Protein AF-A0A843RTI7-F1 (afdb_monomer_lite)

Radius of gyration: 36.09 Å; chains: 1; bounding box: 87×91×62 Å

pLDDT: mean 70.84, std 21.17, range [36.44, 98.62]

Foldseek 3Di:
DDDDDDDDDDDDDDDDDDDDDDDDDDDPPPPPPPDDPPDPDPDDDDPDDPDDDDPDDDDDDDDDDDDDDDDDDDDDDDDDDDDDDDDDDDDDDDDDDDDDDDDYDDDDDPPCPDPDDPPPCDPVNVVLVVLLVVLVVLLVLLVVLLVVDDLVPDDPVLVVLSVQLVVLSVQLVVCVVVSNSVSNNVSSVSSSVSSVVSSVVVVPPD

Structure (mmCIF, N/CA/C/O backbone):
data_AF-A0A843RTI7-F1
#
_entry.id   AF-A0A843RTI7-F1
#
loop_
_atom_site.group_PDB
_atom_site.id
_atom_site.type_symbol
_atom_site.label_atom_id
_atom_site.label_alt_id
_atom_site.label_comp_id
_atom_site.label_asym_id
_atom_site.label_entity_id
_atom_site.label_seq_id
_atom_site.pdbx_PDB_ins_code
_atom_site.Cartn_x
_atom_site.Cartn_y
_atom_site.Cartn_z
_atom_site.occupancy
_atom_site.B_iso_or_equiv
_atom_site.auth_seq_id
_atom_site.auth_comp_id
_atom_site.auth_asym_id
_atom_site.auth_atom_id
_atom_site.pdbx_PDB_model_num
ATOM 1 N N . MET A 1 1 ? -11.392 -50.487 -28.305 1.00 36.44 1 MET A N 1
ATOM 2 C CA . MET A 1 1 ? -12.789 -50.597 -27.825 1.00 36.44 1 MET A CA 1
ATOM 3 C C . MET A 1 1 ? -13.521 -49.281 -28.090 1.00 36.44 1 MET A C 1
ATOM 5 O O . MET A 1 1 ? -12.839 -48.264 -28.176 1.00 36.44 1 MET A O 1
ATOM 9 N N . PRO A 1 2 ? -14.853 -49.298 -28.288 1.00 52.28 2 PRO A N 1
ATOM 10 C CA . PRO A 1 2 ? -15.695 -48.100 -28.445 1.00 52.28 2 PRO A CA 1
ATOM 11 C C . PRO A 1 2 ? -15.892 -47.396 -27.071 1.00 52.28 2 PRO A C 1
ATOM 13 O O . PRO A 1 2 ? -15.384 -47.891 -26.072 1.00 52.28 2 PRO A O 1
ATOM 16 N N . ALA A 1 3 ? -16.571 -46.253 -26.915 1.00 45.09 3 ALA A N 1
ATOM 17 C CA . ALA A 1 3 ? -17.561 -45.611 -27.782 1.00 45.09 3 ALA A CA 1
ATOM 18 C C . ALA A 1 3 ? -17.542 -44.072 -27.672 1.00 45.09 3 ALA A C 1
ATOM 20 O O . ALA A 1 3 ? -17.209 -43.514 -26.629 1.00 45.09 3 ALA A O 1
ATOM 21 N N . ARG A 1 4 ? -17.995 -43.387 -28.730 1.00 47.94 4 ARG A N 1
ATOM 22 C CA . ARG A 1 4 ? -18.415 -41.977 -28.669 1.00 47.94 4 ARG A CA 1
ATOM 23 C C . ARG A 1 4 ? -19.886 -41.940 -28.254 1.00 47.94 4 ARG A C 1
ATOM 25 O O . ARG A 1 4 ? -20.715 -42.500 -28.966 1.00 47.94 4 ARG A O 1
ATOM 32 N N . ILE A 1 5 ? -20.214 -41.294 -27.137 1.00 56.53 5 ILE A N 1
ATOM 33 C CA . ILE A 1 5 ? -21.608 -41.128 -26.702 1.00 56.53 5 ILE A CA 1
ATOM 34 C C . ILE A 1 5 ? -22.178 -39.842 -27.305 1.00 56.53 5 ILE A C 1
ATOM 36 O O . ILE A 1 5 ? -21.658 -38.749 -27.088 1.00 56.53 5 ILE A O 1
ATOM 40 N N . LEU A 1 6 ? -23.259 -39.998 -28.068 1.00 45.53 6 LEU A N 1
ATOM 41 C CA . LEU A 1 6 ? -24.080 -38.905 -28.577 1.00 45.53 6 LEU A CA 1
ATOM 42 C C . LEU A 1 6 ? -24.740 -38.152 -27.414 1.00 45.53 6 LEU A C 1
ATOM 44 O O . LEU A 1 6 ? -25.323 -38.770 -26.523 1.00 45.53 6 LEU A O 1
ATOM 48 N N . ARG A 1 7 ? -24.812 -36.823 -27.519 1.00 52.03 7 ARG A N 1
ATOM 49 C CA . ARG A 1 7 ? -25.948 -36.069 -26.976 1.00 52.03 7 ARG A CA 1
ATOM 50 C C . ARG A 1 7 ? -26.316 -34.921 -27.913 1.00 52.03 7 ARG A C 1
ATOM 52 O O . ARG A 1 7 ? -25.801 -33.814 -27.817 1.00 52.03 7 ARG A O 1
ATOM 59 N N . ALA A 1 8 ? -27.180 -35.251 -28.869 1.00 46.22 8 ALA A N 1
ATOM 60 C CA . ALA A 1 8 ? -27.931 -34.284 -29.660 1.00 46.22 8 ALA A CA 1
AT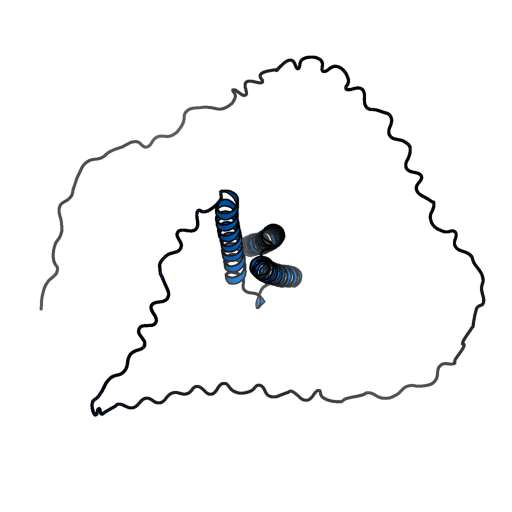OM 61 C C . ALA A 1 8 ? -29.219 -33.870 -28.913 1.00 46.22 8 ALA A C 1
ATOM 63 O O . ALA A 1 8 ? -29.509 -34.398 -27.839 1.00 46.22 8 ALA A O 1
ATOM 64 N N . CYS A 1 9 ? -30.002 -32.980 -29.533 1.00 41.78 9 CYS A N 1
ATOM 65 C CA . CYS A 1 9 ? -31.348 -32.549 -29.124 1.00 41.78 9 CYS A CA 1
ATOM 66 C C . CYS A 1 9 ? -31.449 -31.619 -27.899 1.00 41.78 9 CYS A C 1
ATOM 68 O O . CYS A 1 9 ? -31.884 -32.019 -26.824 1.00 41.78 9 CYS A O 1
ATOM 70 N N . ALA A 1 10 ? -31.210 -30.328 -28.146 1.00 45.88 10 ALA A N 1
ATOM 71 C CA . ALA A 1 10 ? -32.072 -29.251 -27.647 1.00 45.88 10 ALA A CA 1
ATOM 72 C C . ALA A 1 10 ? -32.025 -28.077 -28.643 1.00 45.88 10 ALA A C 1
ATOM 74 O O . ALA A 1 10 ? -31.244 -27.140 -28.498 1.00 45.88 10 ALA A O 1
ATOM 75 N N . LEU A 1 11 ? -32.812 -28.181 -29.717 1.00 46.34 11 LEU A N 1
ATOM 76 C CA . LEU A 1 11 ? -33.010 -27.102 -30.684 1.00 46.34 11 LEU A CA 1
ATOM 77 C C . LEU A 1 11 ? -34.198 -26.241 -30.222 1.00 46.34 11 LEU A C 1
ATOM 79 O O . LEU A 1 11 ? -35.247 -26.802 -29.918 1.00 46.34 11 LEU A O 1
ATOM 83 N N . GLY A 1 12 ? -34.079 -24.913 -30.292 1.00 41.53 12 GLY A N 1
ATOM 84 C CA . GLY A 1 12 ? -35.244 -24.045 -30.505 1.00 41.53 12 GLY A CA 1
ATOM 85 C C . GLY A 1 12 ? -35.597 -23.016 -29.422 1.00 41.53 12 GLY A C 1
ATOM 86 O O . GLY A 1 12 ? -35.700 -23.319 -28.242 1.00 41.53 12 GLY A O 1
ATOM 87 N N . VAL A 1 13 ? -35.926 -21.821 -29.928 1.00 47.50 13 VAL A N 1
ATOM 88 C CA . VAL A 1 13 ? -36.750 -20.764 -29.312 1.00 47.50 13 VAL A CA 1
ATOM 89 C C . VAL A 1 13 ? -36.130 -19.962 -28.157 1.00 47.50 13 VAL A C 1
ATOM 91 O O . VAL A 1 13 ? -36.437 -20.171 -26.990 1.00 47.50 13 VAL A O 1
ATOM 94 N N . LEU A 1 14 ? -35.397 -18.902 -28.523 1.00 44.06 14 LEU A N 1
ATOM 95 C CA . LEU A 1 14 ? -35.839 -17.528 -28.225 1.00 44.06 14 LEU A CA 1
ATOM 96 C C . LEU A 1 14 ? -35.093 -16.504 -29.104 1.00 44.06 14 LEU A C 1
ATOM 98 O O . LEU A 1 14 ? -33.971 -16.095 -28.817 1.00 44.06 14 LEU A O 1
ATOM 102 N N . LEU A 1 15 ? -35.746 -16.077 -30.193 1.00 49.09 15 LEU A N 1
ATOM 103 C CA . LEU A 1 15 ? -35.450 -14.791 -30.835 1.00 49.09 15 LEU A CA 1
ATOM 104 C C . LEU A 1 15 ? -35.796 -13.678 -29.834 1.00 49.09 15 LEU A C 1
ATOM 106 O O . LEU A 1 15 ? -36.894 -13.693 -29.282 1.00 49.09 15 LEU A O 1
ATOM 110 N N . GLY A 1 16 ? -34.904 -12.706 -29.625 1.00 43.44 16 GLY A N 1
ATOM 111 C CA . GLY A 1 16 ? -35.124 -11.686 -28.597 1.00 43.44 16 GLY A CA 1
ATOM 112 C C . GLY A 1 16 ? -34.212 -10.463 -28.675 1.00 43.44 16 GLY A C 1
ATOM 113 O O . GLY A 1 16 ? -33.367 -10.277 -27.811 1.00 43.44 16 GLY A O 1
ATOM 114 N N . GLY A 1 17 ? -34.436 -9.602 -29.673 1.00 45.41 17 GLY A N 1
ATOM 115 C CA . GLY A 1 17 ? -34.188 -8.160 -29.535 1.00 45.41 17 GLY A CA 1
ATOM 116 C C . GLY A 1 17 ? -32.737 -7.666 -29.570 1.00 45.41 17 GLY A C 1
ATOM 117 O O . GLY A 1 17 ? -32.189 -7.255 -28.553 1.00 45.41 17 GLY A O 1
ATOM 118 N N . GLY A 1 18 ? -32.177 -7.540 -30.773 1.00 45.16 18 GLY A N 1
ATOM 119 C CA . GLY A 1 18 ? -31.222 -6.469 -31.059 1.00 45.16 18 GLY A CA 1
ATOM 120 C C . GLY A 1 18 ? -31.900 -5.403 -31.919 1.00 45.16 18 GLY A C 1
ATOM 121 O O . GLY A 1 18 ? -32.448 -5.760 -32.954 1.00 45.16 18 GLY A O 1
ATOM 122 N N . VAL A 1 19 ? -31.878 -4.135 -31.492 1.00 52.34 19 VAL A N 1
ATOM 123 C CA . VAL A 1 19 ? -31.654 -2.928 -32.319 1.00 52.34 19 VAL A CA 1
ATOM 124 C C . VAL A 1 19 ? -31.675 -1.679 -31.424 1.00 52.34 19 VAL A C 1
ATOM 126 O O . VAL A 1 19 ? -32.620 -1.384 -30.701 1.00 52.34 19 VAL A O 1
ATOM 129 N N . LEU A 1 20 ? -30.543 -0.992 -31.505 1.00 51.28 20 LEU A N 1
ATOM 130 C CA . LEU A 1 20 ? -30.147 0.303 -30.968 1.00 51.28 20 LEU A CA 1
ATOM 131 C C . LEU A 1 20 ? -30.987 1.523 -31.437 1.00 51.28 20 LEU A C 1
ATOM 133 O O . LEU A 1 20 ? -31.702 1.449 -32.429 1.00 51.28 20 LEU A O 1
ATOM 137 N N . LEU A 1 21 ? -30.697 2.671 -30.794 1.00 47.28 21 LEU A N 1
ATOM 138 C CA . LEU A 1 21 ? -31.023 4.083 -31.117 1.00 47.28 21 LEU A CA 1
ATOM 139 C C . LEU A 1 21 ? -32.395 4.651 -30.679 1.00 47.28 21 LEU A C 1
ATOM 141 O O . LEU A 1 21 ? -33.445 4.301 -31.201 1.00 47.28 21 LEU A O 1
ATOM 145 N N . GLY A 1 22 ? -32.344 5.665 -29.800 1.00 47.41 22 GLY A N 1
ATOM 146 C CA . GLY A 1 22 ? -33.472 6.532 -29.426 1.00 47.41 22 GLY A CA 1
ATOM 147 C C . GLY A 1 22 ? -33.051 7.618 -28.422 1.00 47.41 22 GLY A C 1
ATOM 148 O O . GLY A 1 22 ? -32.778 7.320 -27.268 1.00 47.41 22 GLY A O 1
ATOM 149 N N . ALA A 1 23 ? -32.938 8.865 -28.883 1.00 57.25 23 ALA A N 1
ATOM 150 C CA . ALA A 1 23 ? -32.344 10.014 -28.187 1.00 57.25 23 ALA A CA 1
ATOM 151 C C . ALA A 1 23 ? -32.842 10.296 -26.747 1.00 57.25 23 ALA A C 1
ATOM 153 O O . ALA A 1 23 ? -34.040 10.301 -26.480 1.00 57.25 23 ALA A O 1
ATOM 154 N N . GLY A 1 24 ? -31.907 10.656 -25.854 1.00 40.97 24 GLY A N 1
ATOM 155 C CA . GLY A 1 24 ? -32.176 11.031 -24.455 1.00 40.97 24 GLY A CA 1
ATOM 156 C C . GLY A 1 24 ? -31.228 12.100 -23.889 1.00 40.97 24 GLY A C 1
ATOM 157 O O . GLY A 1 24 ? -30.943 12.106 -22.694 1.00 40.97 24 GLY A O 1
ATOM 158 N N . CYS A 1 25 ? -30.696 12.988 -24.735 1.00 50.41 25 CYS A N 1
ATOM 159 C CA . CYS A 1 25 ? -29.895 14.131 -24.285 1.00 50.41 25 CYS A CA 1
ATOM 160 C C . CYS A 1 25 ? -30.780 15.352 -23.979 1.00 50.41 25 CYS A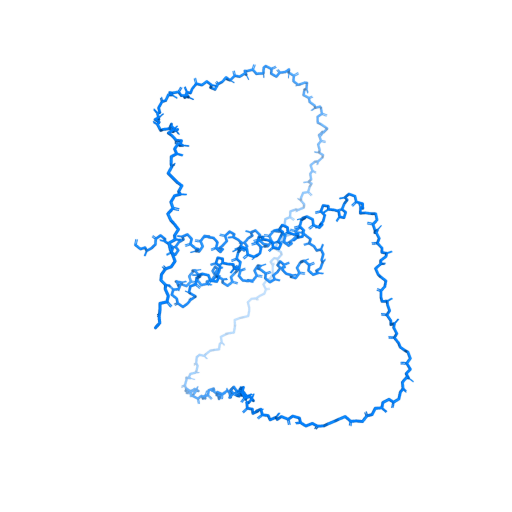 C 1
ATOM 162 O O . CYS A 1 25 ? -31.707 15.648 -24.723 1.00 50.41 25 CYS A O 1
ATOM 164 N N . ALA A 1 26 ? -30.386 16.111 -22.949 1.00 54.69 26 ALA A N 1
ATOM 165 C CA . ALA A 1 26 ? -30.846 17.470 -22.630 1.00 54.69 26 ALA A CA 1
ATOM 166 C C . ALA A 1 26 ? -32.259 17.667 -22.027 1.00 54.69 26 ALA A C 1
ATOM 168 O O . ALA A 1 26 ? -33.065 18.434 -22.542 1.00 54.69 26 ALA A O 1
ATOM 169 N N . THR A 1 27 ? -32.468 17.169 -20.803 1.00 49.25 27 THR A N 1
ATOM 170 C CA . THR A 1 27 ? -33.344 17.829 -19.805 1.00 49.25 27 THR A CA 1
ATOM 171 C C . THR A 1 27 ? -32.651 17.931 -18.442 1.00 49.25 27 THR A C 1
ATOM 173 O O . THR A 1 27 ? -33.057 17.339 -17.443 1.00 49.25 27 THR A O 1
ATOM 176 N N . ARG A 1 28 ? -31.584 18.744 -18.369 1.00 49.16 28 ARG A N 1
ATOM 177 C CA . ARG A 1 28 ? -31.128 19.288 -17.078 1.00 49.16 28 ARG A CA 1
ATOM 178 C C . ARG A 1 28 ? -32.141 20.333 -16.613 1.00 49.16 28 ARG A C 1
ATOM 180 O O . ARG A 1 28 ? -31.977 21.519 -16.889 1.00 49.16 28 ARG A O 1
ATOM 187 N N . SER A 1 29 ? -33.168 19.889 -15.897 1.00 49.69 29 SER A N 1
ATOM 188 C CA . SER A 1 29 ? -34.078 20.770 -15.166 1.00 49.69 29 SER A CA 1
ATOM 189 C C . SER A 1 29 ? -33.296 21.506 -14.077 1.00 49.69 29 SER A C 1
ATOM 191 O O . SER A 1 29 ? -33.144 21.012 -12.960 1.00 49.69 29 SER A O 1
ATOM 193 N N . ARG A 1 30 ? -32.768 22.691 -14.406 1.00 50.25 30 ARG A N 1
ATOM 194 C CA . ARG A 1 30 ? -32.222 23.630 -13.425 1.00 50.25 30 ARG A CA 1
ATOM 195 C C . ARG A 1 30 ? -33.392 24.184 -12.616 1.00 50.25 30 ARG A C 1
ATOM 197 O O . ARG A 1 30 ? -33.956 25.220 -12.952 1.00 50.25 30 ARG A O 1
ATOM 204 N N . ALA A 1 31 ? -33.772 23.456 -11.571 1.00 47.31 31 ALA A N 1
ATOM 205 C CA . ALA A 1 31 ? -34.638 23.979 -10.533 1.00 47.31 31 ALA A CA 1
ATOM 206 C C . ALA A 1 31 ? -33.875 25.102 -9.823 1.00 47.31 31 ALA A C 1
ATOM 208 O O . ALA A 1 31 ? -32.986 24.849 -9.012 1.00 47.31 31 ALA A O 1
ATOM 209 N N . GLU A 1 32 ? -34.187 26.345 -10.181 1.00 56.00 32 GLU A N 1
ATOM 210 C CA . GLU A 1 32 ? -33.669 27.530 -9.505 1.00 56.00 32 GLU A CA 1
ATOM 211 C C . GLU A 1 32 ? -34.371 27.639 -8.140 1.00 56.00 32 GLU A C 1
ATOM 213 O O . GLU A 1 32 ? -35.358 28.359 -7.971 1.00 56.00 32 GLU A O 1
ATOM 218 N N . THR A 1 33 ? -33.903 26.869 -7.154 1.00 51.41 33 THR A N 1
ATOM 219 C CA . THR A 1 33 ? -34.329 27.014 -5.762 1.00 51.41 33 THR A CA 1
ATOM 220 C C . THR A 1 33 ? -33.865 28.371 -5.254 1.00 51.41 33 THR A C 1
ATOM 222 O O . THR A 1 33 ? -32.743 28.536 -4.779 1.00 51.41 33 THR A O 1
ATOM 225 N N . ARG A 1 34 ? -34.765 29.355 -5.358 1.00 55.19 34 ARG A N 1
ATOM 226 C CA . ARG A 1 34 ? -34.683 30.660 -4.701 1.00 55.19 34 ARG A CA 1
ATOM 227 C C . ARG A 1 34 ? -34.393 30.442 -3.217 1.00 55.19 34 ARG A C 1
ATOM 229 O O . ARG A 1 34 ? -35.305 30.158 -2.442 1.00 55.19 34 ARG A O 1
ATOM 236 N N . ALA A 1 35 ? -33.124 30.559 -2.837 1.00 60.06 35 ALA A N 1
ATOM 237 C CA . ALA A 1 35 ? -32.724 30.474 -1.445 1.00 60.06 35 ALA A CA 1
ATOM 238 C C . ALA A 1 35 ? -33.451 31.579 -0.656 1.00 60.06 35 ALA A C 1
ATOM 240 O O . ALA A 1 35 ? -33.462 32.732 -1.108 1.00 60.06 35 ALA A O 1
ATOM 241 N N . PRO A 1 36 ? -34.074 31.270 0.496 1.00 64.00 36 PRO A N 1
ATOM 242 C CA . PRO A 1 36 ? -34.500 32.318 1.409 1.00 64.00 36 PRO A CA 1
ATOM 243 C C . PRO A 1 36 ? -33.259 33.108 1.832 1.00 64.00 36 PRO A C 1
ATOM 245 O O . PRO A 1 36 ? -32.194 32.528 2.053 1.00 64.00 36 PRO A O 1
ATOM 248 N N . VAL A 1 37 ? -33.390 34.433 1.909 1.00 66.38 37 VAL A N 1
ATOM 249 C CA . VAL A 1 37 ? -32.304 35.315 2.348 1.00 66.38 37 VAL A CA 1
ATOM 250 C C . VAL A 1 37 ? -31.965 34.942 3.786 1.00 66.38 37 VAL A C 1
ATOM 252 O O . VAL A 1 37 ? -32.715 35.263 4.703 1.00 66.38 37 VAL A O 1
ATOM 255 N N . ALA A 1 38 ? -30.862 34.219 3.968 1.00 65.06 38 ALA A N 1
ATOM 256 C CA . ALA A 1 38 ? -30.364 33.882 5.287 1.00 65.06 38 ALA A CA 1
ATOM 257 C C . ALA A 1 38 ? -29.951 35.181 5.984 1.00 65.06 38 ALA A C 1
ATOM 259 O O . ALA A 1 38 ? -29.079 35.903 5.493 1.00 65.06 38 ALA A O 1
ATOM 260 N N . GLU A 1 39 ? -30.591 35.482 7.113 1.00 71.69 39 GLU A N 1
ATOM 261 C CA . GLU A 1 39 ? -30.173 36.584 7.972 1.00 71.69 39 GLU A CA 1
ATOM 262 C C . GLU A 1 39 ? -28.689 36.395 8.325 1.00 71.69 39 GLU A C 1
ATOM 264 O O . GLU A 1 39 ? -28.285 35.279 8.677 1.00 71.69 39 GLU A O 1
ATOM 269 N N . PRO A 1 40 ? -27.843 37.434 8.197 1.00 70.44 40 PRO A N 1
ATOM 270 C CA . PRO A 1 40 ? -26.413 37.283 8.403 1.00 70.44 40 PRO A CA 1
ATOM 271 C C . PRO A 1 40 ? -26.144 36.899 9.858 1.00 70.44 40 PRO A C 1
ATOM 273 O O . PRO A 1 40 ? -26.307 37.708 10.775 1.00 70.44 40 PRO A O 1
ATOM 276 N N . LEU A 1 41 ? -25.726 35.645 10.050 1.00 73.69 41 LEU A N 1
ATOM 277 C CA . LEU A 1 41 ? -25.385 35.085 11.351 1.00 73.69 41 LEU A CA 1
ATOM 278 C C . LEU A 1 41 ? -24.373 36.014 12.029 1.00 73.69 41 LEU A C 1
ATOM 280 O O . LEU A 1 41 ? -23.311 36.298 11.471 1.00 73.69 41 LEU A O 1
ATOM 284 N N . ARG A 1 42 ? -24.719 36.538 13.207 1.00 73.19 42 ARG A N 1
ATOM 285 C CA . ARG A 1 42 ? -23.961 37.613 13.858 1.00 73.19 42 ARG A CA 1
ATOM 286 C C . ARG A 1 42 ? -22.685 37.053 14.488 1.00 73.19 42 ARG A C 1
ATOM 288 O O . ARG A 1 42 ? -22.645 36.773 15.682 1.00 73.19 42 ARG A O 1
ATOM 295 N N . VAL A 1 43 ? -21.660 36.855 13.659 1.00 81.75 43 VAL A N 1
ATOM 296 C CA . VAL A 1 43 ? -20.361 36.309 14.070 1.00 81.75 43 VAL A CA 1
ATOM 297 C C . VAL A 1 43 ? -19.733 37.244 15.115 1.00 81.75 43 VAL A C 1
ATOM 299 O O . VAL A 1 43 ? -19.509 38.418 14.808 1.00 81.75 43 VAL A O 1
ATOM 302 N N . PRO A 1 44 ? -19.449 36.774 16.344 1.00 79.81 44 PRO A N 1
ATOM 303 C CA . PRO A 1 44 ? -18.715 37.572 17.315 1.00 79.81 44 PRO A CA 1
ATOM 304 C C . PRO A 1 44 ? -17.293 37.811 16.797 1.00 79.81 44 PRO A C 1
ATOM 306 O O . PRO A 1 44 ? -16.641 36.889 16.307 1.00 79.81 44 PRO A O 1
ATOM 309 N N . ASN A 1 45 ? -16.814 39.052 16.899 1.00 79.06 45 ASN A N 1
ATOM 310 C CA . ASN A 1 45 ? -15.474 39.410 16.443 1.00 79.06 45 ASN A CA 1
ATOM 311 C C . ASN A 1 45 ? -14.428 38.632 17.259 1.00 79.06 45 ASN A C 1
ATOM 313 O O . ASN A 1 45 ? -14.321 38.815 18.472 1.00 79.06 45 ASN A O 1
ATOM 317 N N . VAL A 1 46 ? -13.694 37.735 16.599 1.00 82.19 46 VAL A N 1
ATOM 318 C CA . VAL A 1 46 ? -12.680 36.900 17.249 1.00 82.19 46 VAL A CA 1
ATOM 319 C C . VAL A 1 46 ? -11.479 37.791 17.583 1.00 82.19 46 VAL A C 1
ATOM 321 O O . VAL A 1 46 ? -10.969 38.454 16.678 1.00 82.19 46 VAL A O 1
ATOM 324 N N . PRO A 1 47 ? -10.999 37.830 18.841 1.00 81.94 47 PRO A N 1
ATOM 325 C CA . PRO A 1 47 ? -9.872 38.682 19.199 1.00 81.94 47 PRO A CA 1
ATOM 326 C C . PRO A 1 47 ? -8.631 38.320 18.364 1.00 81.94 47 PRO A C 1
ATOM 328 O O . PRO A 1 47 ? -8.377 37.131 18.127 1.00 81.94 47 PRO A O 1
ATOM 331 N N . PRO A 1 48 ? -7.850 39.319 17.909 1.00 81.69 48 PRO A N 1
ATOM 332 C CA . PRO A 1 48 ? -6.691 39.078 17.064 1.00 81.69 48 PRO A CA 1
ATOM 333 C C . PRO A 1 48 ? -5.672 38.217 17.809 1.00 81.69 48 PRO A C 1
ATOM 335 O O . PRO A 1 48 ? -5.224 38.552 18.906 1.00 81.69 48 PRO A O 1
ATOM 338 N N . ARG A 1 49 ? -5.284 37.095 17.196 1.00 77.00 49 ARG A N 1
ATOM 339 C CA . ARG A 1 49 ? -4.191 36.266 17.705 1.00 77.00 49 ARG A CA 1
ATOM 340 C C . ARG A 1 49 ? -2.887 37.028 17.505 1.00 77.00 49 ARG A C 1
ATOM 342 O O . ARG A 1 49 ? -2.405 37.126 16.379 1.00 77.00 49 ARG A O 1
ATOM 349 N N . VAL A 1 50 ? -2.322 37.549 18.591 1.00 69.44 50 VAL A N 1
ATOM 350 C CA . VAL A 1 50 ? -0.967 38.106 18.588 1.00 69.44 50 VAL A CA 1
ATOM 351 C C . VAL A 1 50 ? 0.006 36.951 18.367 1.00 69.44 50 VAL A C 1
ATOM 353 O O . VAL A 1 50 ? 0.324 36.201 19.287 1.00 69.44 50 VAL A O 1
ATOM 356 N N . ILE A 1 51 ? 0.445 36.783 17.122 1.00 63.62 51 ILE A N 1
ATOM 357 C CA . ILE A 1 51 ? 1.609 35.960 16.809 1.00 63.62 51 ILE A CA 1
ATOM 358 C C . ILE A 1 51 ? 2.810 36.775 17.284 1.00 63.62 51 ILE A C 1
ATOM 360 O O . ILE A 1 51 ? 3.104 37.823 16.709 1.00 63.62 51 ILE A O 1
ATOM 364 N N . ALA A 1 52 ? 3.468 36.326 18.354 1.00 65.56 52 ALA A N 1
ATOM 365 C CA . ALA A 1 52 ? 4.770 36.865 18.723 1.00 65.56 52 ALA A CA 1
ATOM 366 C C . ALA A 1 52 ? 5.702 36.724 17.510 1.00 65.56 52 ALA A C 1
ATOM 368 O O . ALA A 1 52 ? 5.748 35.656 16.893 1.00 65.56 52 ALA A O 1
ATOM 369 N N . GLY A 1 53 ? 6.374 37.814 17.133 1.00 67.00 53 GLY A N 1
ATOM 370 C CA . GLY A 1 53 ? 7.262 37.819 15.973 1.00 67.00 53 GLY A CA 1
ATOM 371 C C . GLY A 1 53 ? 8.384 36.780 16.108 1.00 67.00 53 GLY A C 1
ATOM 372 O O . GLY A 1 53 ? 8.66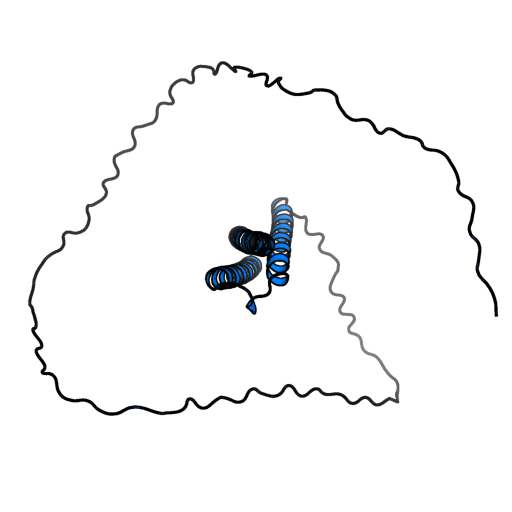0 36.321 17.220 1.00 67.00 53 GLY A O 1
ATOM 373 N N . PRO A 1 54 ? 9.043 36.402 14.997 1.00 70.31 54 PRO A N 1
ATOM 374 C CA . PRO A 1 54 ? 10.248 35.583 15.063 1.00 70.31 54 PRO A CA 1
ATOM 375 C C . PRO A 1 54 ? 11.251 36.205 16.048 1.00 70.31 54 PRO A C 1
ATOM 377 O O . PRO A 1 54 ? 11.394 37.431 16.033 1.00 70.31 54 PRO A O 1
ATOM 380 N N . PRO A 1 55 ? 11.932 35.408 16.893 1.00 66.25 55 PRO A N 1
ATOM 381 C CA . PRO A 1 55 ? 12.966 35.941 17.768 1.00 66.25 55 PRO A CA 1
ATOM 382 C C . PRO A 1 55 ? 14.043 36.635 16.931 1.00 66.25 55 PRO A C 1
ATOM 384 O O . PRO A 1 55 ? 14.485 36.119 15.901 1.00 66.25 55 PRO A O 1
ATOM 387 N N . GLU A 1 56 ? 14.422 37.826 17.378 1.00 67.00 56 GLU A N 1
ATOM 388 C CA . GLU A 1 56 ? 15.421 38.673 16.740 1.00 67.00 56 GLU A CA 1
ATOM 389 C C . GLU A 1 56 ? 16.789 37.963 16.742 1.00 67.00 56 GLU A C 1
ATOM 391 O O . GLU A 1 56 ? 17.189 37.420 17.777 1.00 67.00 56 GLU A O 1
ATOM 396 N N . PRO A 1 57 ? 17.507 37.899 15.605 1.00 61.25 57 PRO A N 1
ATOM 397 C CA . PRO A 1 57 ? 18.811 37.256 15.560 1.00 61.25 57 PRO A CA 1
ATOM 398 C C . PRO A 1 57 ? 19.861 38.168 16.205 1.00 61.25 57 PRO A C 1
ATOM 400 O O . PRO A 1 57 ? 20.415 39.048 15.545 1.00 61.25 57 PRO A O 1
ATOM 403 N N . GLU A 1 58 ? 20.168 37.938 17.484 1.00 62.69 58 GLU A N 1
ATOM 404 C CA . GLU A 1 58 ? 21.317 38.578 18.129 1.00 62.69 58 GLU A CA 1
ATOM 405 C C . GLU A 1 58 ? 22.616 38.160 17.427 1.00 62.69 58 GLU A C 1
ATOM 407 O O . GLU A 1 58 ? 23.082 37.022 17.519 1.00 62.69 58 GLU A O 1
ATOM 412 N N . ALA A 1 59 ? 23.206 39.105 16.700 1.00 61.16 59 ALA A N 1
ATOM 413 C CA . ALA A 1 59 ? 24.508 38.941 16.084 1.00 61.16 59 ALA A CA 1
ATOM 414 C C . ALA A 1 59 ? 25.623 39.265 17.087 1.00 61.16 59 ALA A C 1
ATOM 416 O O . ALA A 1 59 ? 25.693 40.371 17.623 1.00 61.16 59 ALA A O 1
ATOM 417 N N . SER A 1 60 ? 26.563 38.339 17.268 1.00 52.78 60 SER A N 1
ATOM 418 C CA . SER A 1 60 ? 27.917 38.642 17.738 1.00 52.78 60 SER A CA 1
ATOM 419 C C . SER A 1 60 ? 28.902 37.608 17.192 1.00 52.78 60 SER A C 1
ATOM 421 O O . SER A 1 60 ? 28.658 36.406 17.235 1.00 52.78 60 SER A O 1
ATOM 423 N N . LEU A 1 61 ? 29.986 38.117 16.607 1.00 62.31 61 LEU A N 1
ATOM 424 C CA . LEU A 1 61 ? 31.052 37.370 15.927 1.00 62.31 61 LEU A CA 1
ATOM 425 C C . LEU A 1 61 ? 32.129 36.956 16.967 1.00 62.31 61 LEU A C 1
ATOM 427 O O . LEU A 1 61 ? 32.151 37.542 18.052 1.00 62.31 61 LEU A O 1
ATOM 431 N N . PRO A 1 62 ? 33.019 35.983 16.680 1.00 54.16 62 PRO A N 1
ATOM 432 C CA . PRO A 1 62 ? 34.138 36.232 15.763 1.00 54.16 62 PRO A CA 1
ATOM 433 C C . PRO A 1 62 ? 34.424 35.111 14.745 1.00 54.16 62 PRO A C 1
ATOM 435 O O . PRO A 1 62 ? 34.085 33.945 14.924 1.00 54.16 62 PRO A O 1
ATOM 438 N N . THR A 1 63 ? 35.111 35.496 13.671 1.00 58.53 63 THR A N 1
ATOM 439 C CA . THR A 1 63 ? 35.839 34.605 12.756 1.00 58.53 63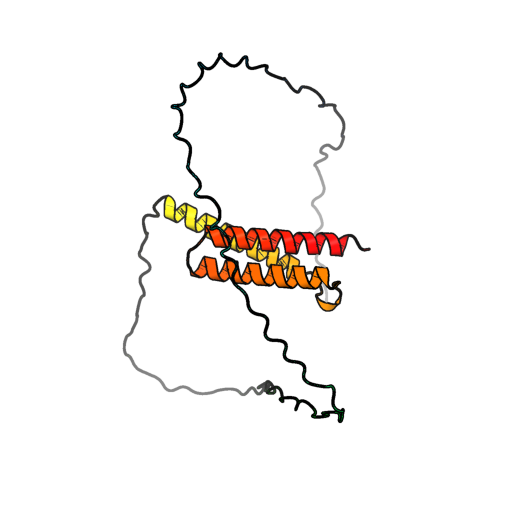 THR A CA 1
ATOM 440 C C . THR A 1 63 ? 37.027 33.938 13.444 1.00 58.53 63 THR A C 1
ATOM 442 O O . THR A 1 63 ? 37.915 34.656 13.900 1.00 58.53 63 THR A O 1
ATOM 445 N N . ASP A 1 64 ? 37.117 32.609 13.365 1.00 52.53 64 ASP A N 1
ATOM 446 C CA . ASP A 1 64 ? 38.397 31.896 13.425 1.00 52.53 64 ASP A CA 1
ATOM 447 C C . ASP A 1 64 ? 38.773 31.399 12.025 1.00 52.53 64 ASP A C 1
ATOM 449 O O . ASP A 1 64 ? 38.219 30.437 11.487 1.00 52.53 64 ASP A O 1
ATOM 453 N N . THR A 1 65 ? 39.729 32.100 11.420 1.00 55.12 65 THR A N 1
ATOM 454 C CA . THR A 1 65 ? 40.382 31.698 10.176 1.00 55.12 65 THR A CA 1
ATOM 455 C C . THR A 1 65 ? 41.385 30.595 10.492 1.00 55.12 65 THR A C 1
ATOM 457 O O . THR A 1 65 ? 42.490 30.887 10.946 1.00 55.12 65 THR A O 1
ATOM 460 N N . ILE A 1 66 ? 41.039 29.336 10.215 1.00 51.41 66 ILE A N 1
ATOM 461 C CA . ILE A 1 66 ? 42.025 28.248 10.176 1.00 51.41 66 ILE A CA 1
ATOM 462 C C . ILE A 1 66 ? 42.508 28.066 8.737 1.00 51.41 66 ILE A C 1
ATOM 464 O O . ILE A 1 66 ? 41.962 27.279 7.964 1.00 51.41 66 ILE A O 1
ATOM 468 N N . ASP A 1 67 ? 43.538 28.834 8.383 1.00 52.44 67 ASP A N 1
ATOM 469 C CA . ASP A 1 67 ? 44.411 28.493 7.264 1.00 52.44 67 ASP A CA 1
ATOM 470 C C . ASP A 1 67 ? 45.270 27.292 7.680 1.00 52.44 67 ASP A C 1
ATOM 472 O O . ASP A 1 67 ? 46.045 27.374 8.634 1.00 52.44 67 ASP A O 1
ATOM 476 N N . VAL A 1 68 ? 45.099 26.165 6.988 1.00 48.97 68 VAL A N 1
ATOM 477 C CA . VAL A 1 68 ? 46.053 25.052 7.015 1.00 48.97 68 VAL A CA 1
ATOM 478 C C . VAL A 1 68 ? 46.248 24.572 5.581 1.00 48.97 68 VAL A C 1
ATOM 480 O O . VAL A 1 68 ? 45.542 23.692 5.089 1.00 48.97 68 VAL A O 1
ATOM 483 N N . THR A 1 69 ? 47.173 25.252 4.907 1.00 47.12 69 THR A N 1
ATOM 484 C CA . THR A 1 69 ? 48.139 24.705 3.940 1.00 47.12 69 THR A CA 1
ATOM 485 C C . THR A 1 69 ? 47.837 23.346 3.292 1.00 47.12 69 THR A C 1
ATOM 487 O O . THR A 1 69 ? 47.798 22.291 3.925 1.00 47.12 69 THR A O 1
ATOM 490 N N . ALA A 1 70 ? 47.788 23.356 1.958 1.00 55.81 70 ALA A N 1
ATOM 491 C CA . ALA A 1 70 ? 47.824 22.144 1.149 1.00 55.81 70 ALA A CA 1
ATOM 492 C C . ALA A 1 70 ? 49.145 21.371 1.330 1.00 55.81 70 ALA A C 1
ATOM 494 O O . ALA A 1 70 ? 50.215 21.932 1.099 1.00 55.81 70 ALA A O 1
ATOM 495 N N . THR A 1 71 ? 49.046 20.068 1.616 1.00 50.12 71 THR A N 1
ATOM 496 C CA . THR A 1 71 ? 50.157 19.106 1.527 1.00 50.12 71 THR A CA 1
ATOM 497 C C . THR A 1 71 ? 49.641 17.753 1.017 1.00 50.12 71 THR A C 1
ATOM 499 O O . THR A 1 71 ? 48.908 17.062 1.711 1.00 50.12 71 THR A O 1
ATOM 502 N N . GLU A 1 72 ? 50.052 17.422 -0.211 1.00 49.50 72 GLU A N 1
ATOM 503 C CA . GLU A 1 72 ? 50.463 16.088 -0.695 1.00 49.50 72 GLU A CA 1
ATOM 504 C C . GLU A 1 72 ? 49.513 14.861 -0.574 1.00 49.50 72 GLU A C 1
ATOM 506 O O . GLU A 1 72 ? 49.224 14.341 0.499 1.00 49.50 72 GLU A O 1
ATOM 511 N N . ALA A 1 73 ? 49.121 14.306 -1.731 1.00 49.47 73 ALA A N 1
ATOM 512 C CA . ALA A 1 73 ? 48.689 12.903 -1.895 1.00 49.47 73 ALA A CA 1
ATOM 513 C C . ALA A 1 73 ? 49.942 12.003 -2.033 1.00 49.47 73 ALA A C 1
ATOM 515 O O . ALA A 1 73 ? 50.927 12.520 -2.563 1.00 49.47 73 ALA A O 1
ATOM 516 N N . PRO A 1 74 ? 49.965 10.691 -1.670 1.00 60.12 74 PRO A N 1
ATOM 517 C CA . PRO A 1 74 ? 49.012 9.635 -2.092 1.00 60.12 74 PRO A CA 1
ATOM 518 C C . PRO A 1 74 ? 48.795 8.567 -0.959 1.00 60.12 74 PRO A C 1
ATOM 520 O O . PRO A 1 74 ? 49.003 8.926 0.198 1.00 60.12 74 PRO A O 1
ATOM 523 N N . PRO A 1 75 ? 48.430 7.269 -1.171 1.00 51.59 75 PRO A N 1
ATOM 524 C CA . PRO A 1 75 ? 47.963 6.542 -2.360 1.00 51.59 75 PRO A CA 1
ATOM 525 C C . PRO A 1 75 ? 46.613 5.801 -2.184 1.00 51.59 75 PRO A C 1
ATOM 527 O O . PRO A 1 75 ? 45.933 5.898 -1.166 1.00 51.59 75 PRO A O 1
ATOM 530 N N . ALA A 1 76 ? 46.218 5.058 -3.224 1.00 56.22 76 ALA A N 1
ATOM 531 C CA . ALA A 1 76 ? 44.945 4.345 -3.318 1.00 56.22 76 ALA A CA 1
ATOM 532 C C . ALA A 1 76 ? 44.771 3.211 -2.288 1.00 56.22 76 ALA A C 1
ATOM 534 O O . ALA A 1 76 ? 45.641 2.355 -2.128 1.00 56.22 76 ALA A O 1
ATOM 535 N N . THR A 1 77 ? 43.584 3.138 -1.682 1.00 50.78 77 THR A N 1
ATOM 536 C CA . THR A 1 77 ? 43.135 2.001 -0.867 1.00 50.78 77 THR A CA 1
ATOM 537 C C . THR A 1 77 ? 42.356 0.993 -1.713 1.00 50.78 77 THR A C 1
ATOM 539 O O . THR A 1 77 ? 41.126 0.983 -1.740 1.00 50.78 77 THR A O 1
ATOM 542 N N . GLU A 1 78 ? 43.071 0.075 -2.361 1.00 56.22 78 GLU A N 1
ATOM 543 C CA . GLU A 1 78 ? 42.477 -1.215 -2.716 1.00 56.22 78 GLU A CA 1
ATOM 544 C C . GLU A 1 78 ? 42.362 -2.076 -1.451 1.00 56.22 78 GLU A C 1
ATOM 546 O O . GLU A 1 78 ? 43.344 -2.637 -0.973 1.00 56.22 78 GLU A O 1
ATOM 551 N N . THR A 1 79 ? 41.154 -2.235 -0.909 1.00 50.34 79 THR A N 1
ATOM 552 C CA . THR A 1 79 ? 40.829 -3.420 -0.099 1.00 50.34 79 THR A CA 1
ATOM 553 C C . THR A 1 79 ? 39.508 -4.015 -0.566 1.00 50.34 79 THR A C 1
ATOM 555 O O . THR A 1 79 ? 38.434 -3.429 -0.432 1.00 50.34 79 THR A O 1
ATOM 558 N N . ALA A 1 80 ? 39.599 -5.203 -1.165 1.00 49.97 80 ALA A N 1
ATOM 559 C CA . ALA A 1 80 ? 38.452 -5.934 -1.679 1.00 49.97 80 ALA A CA 1
ATOM 560 C C . ALA A 1 80 ? 37.464 -6.264 -0.549 1.00 49.97 80 ALA A C 1
ATOM 562 O O . ALA A 1 80 ? 37.816 -6.936 0.421 1.00 49.97 80 ALA A O 1
ATOM 563 N N . SER A 1 81 ? 36.207 -5.835 -0.694 1.00 46.97 81 SER A N 1
ATOM 564 C CA . SER A 1 81 ? 35.150 -6.187 0.255 1.00 46.97 81 SER A CA 1
ATOM 565 C C . SER A 1 81 ? 34.873 -7.692 0.196 1.00 46.97 81 SER A C 1
ATOM 567 O O . SER A 1 81 ? 34.367 -8.215 -0.803 1.00 46.97 81 SER A O 1
ATOM 569 N N . THR A 1 82 ? 35.229 -8.404 1.265 1.00 49.88 82 THR A N 1
ATOM 570 C CA . THR A 1 82 ? 35.136 -9.863 1.341 1.00 49.88 82 THR A CA 1
ATOM 571 C C . THR A 1 82 ? 33.677 -10.312 1.277 1.00 49.88 82 THR A C 1
ATOM 573 O O . THR A 1 82 ? 32.893 -10.141 2.213 1.00 49.88 82 THR A O 1
ATOM 576 N N . ARG A 1 83 ? 33.305 -10.912 0.145 1.00 50.16 83 ARG A N 1
ATOM 577 C CA . ARG A 1 83 ? 31.957 -11.411 -0.146 1.00 50.16 83 ARG A CA 1
ATOM 578 C C . ARG A 1 83 ? 31.529 -12.457 0.895 1.00 50.16 83 ARG A C 1
ATOM 580 O O . ARG A 1 83 ? 32.002 -13.591 0.851 1.00 50.16 83 ARG A O 1
ATOM 587 N N . LYS A 1 84 ? 30.609 -12.108 1.806 1.00 56.34 84 LYS A N 1
ATOM 588 C CA . LYS A 1 84 ? 29.989 -13.085 2.723 1.00 56.34 84 LYS A CA 1
ATOM 589 C C . LYS A 1 84 ? 29.334 -14.223 1.917 1.00 56.34 84 LYS A C 1
ATOM 591 O O . LYS A 1 84 ? 28.526 -13.927 1.033 1.00 56.34 84 LYS A O 1
ATOM 596 N N . PRO A 1 85 ? 29.616 -15.504 2.219 1.00 56.41 85 PRO A N 1
ATOM 597 C CA . PRO A 1 85 ? 28.879 -16.619 1.632 1.00 56.41 85 PRO A CA 1
ATOM 598 C C . PRO A 1 85 ? 27.414 -16.609 2.088 1.00 56.41 85 PRO A C 1
ATOM 600 O O . PRO A 1 85 ? 27.129 -16.449 3.274 1.00 56.41 85 PRO A O 1
ATOM 603 N N . GLN A 1 86 ? 26.482 -16.821 1.157 1.00 62.09 86 GLN A N 1
ATOM 604 C CA . GLN A 1 86 ? 25.106 -17.180 1.507 1.00 62.09 86 GLN A CA 1
ATOM 605 C C . GLN A 1 86 ? 25.076 -18.605 2.089 1.00 62.09 86 GLN A C 1
ATOM 607 O O . GLN A 1 86 ? 25.744 -19.485 1.534 1.00 62.09 86 GLN A O 1
ATOM 612 N N . PRO A 1 87 ? 24.280 -18.881 3.138 1.00 59.41 87 PRO A N 1
ATOM 613 C CA . PRO A 1 87 ? 24.010 -20.252 3.549 1.00 59.41 87 PRO A CA 1
ATOM 614 C C . PRO A 1 87 ? 23.202 -20.966 2.457 1.00 59.41 87 PRO A C 1
ATOM 616 O O . PRO A 1 87 ? 22.164 -20.476 2.006 1.00 59.41 87 PRO A O 1
ATOM 619 N N . LYS A 1 88 ? 23.683 -22.132 2.017 1.00 51.41 88 LYS A N 1
ATOM 620 C CA . LYS A 1 88 ? 22.953 -22.994 1.081 1.00 51.41 88 LYS A CA 1
ATOM 621 C C . LYS A 1 88 ? 21.722 -23.568 1.779 1.00 51.41 88 LYS A C 1
ATOM 623 O O . LYS A 1 88 ? 21.835 -24.169 2.840 1.00 51.41 88 LYS A O 1
ATOM 628 N N . SER A 1 89 ? 20.557 -23.416 1.154 1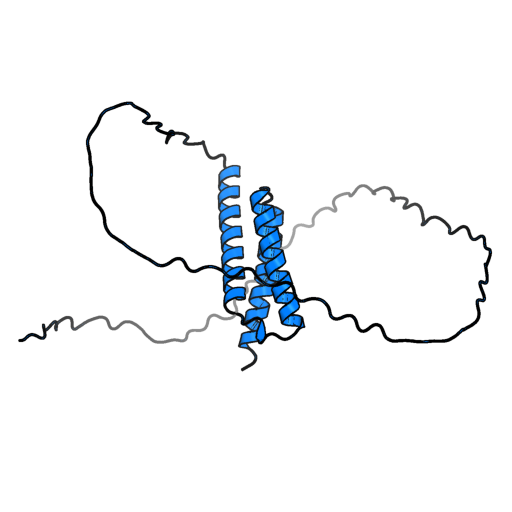.00 47.97 89 SER A N 1
ATOM 629 C CA . SER A 1 89 ? 19.357 -24.156 1.543 1.00 47.97 89 SER A CA 1
ATOM 630 C C . SER A 1 89 ? 19.534 -25.619 1.137 1.00 47.97 89 SER A C 1
ATOM 632 O O . SER A 1 89 ? 19.533 -25.945 -0.053 1.00 47.97 89 SER A O 1
ATOM 634 N N . GLU A 1 90 ? 19.720 -26.499 2.119 1.00 52.00 90 GLU A N 1
ATOM 635 C CA . GLU A 1 90 ? 19.767 -27.938 1.881 1.00 52.00 90 GLU A CA 1
ATOM 636 C C . GLU A 1 90 ? 18.353 -28.474 1.642 1.00 52.00 90 GLU A C 1
ATOM 638 O O . GLU A 1 90 ? 17.504 -28.547 2.532 1.00 52.00 90 GLU A O 1
ATOM 643 N N . ARG A 1 91 ? 18.103 -28.842 0.384 1.00 45.84 91 ARG A N 1
ATOM 644 C CA . ARG A 1 91 ? 16.902 -29.551 -0.049 1.00 45.84 91 ARG A CA 1
ATOM 645 C C . ARG A 1 91 ? 16.950 -30.973 0.503 1.00 45.84 91 ARG A C 1
ATOM 647 O O . ARG A 1 91 ? 17.604 -31.837 -0.073 1.00 45.84 91 ARG A O 1
ATOM 654 N N . ASN A 1 92 ? 16.232 -31.213 1.593 1.00 47.22 92 ASN A N 1
ATOM 655 C CA . ASN A 1 92 ? 16.125 -32.541 2.177 1.00 47.22 92 ASN A CA 1
ATOM 656 C C . ASN A 1 92 ? 15.084 -33.374 1.403 1.00 47.22 92 ASN A C 1
ATOM 658 O O . ASN A 1 92 ? 13.885 -33.101 1.467 1.00 47.22 92 ASN A O 1
ATOM 662 N N . THR A 1 93 ? 15.542 -34.369 0.639 1.00 47.31 93 THR A N 1
ATOM 663 C CA . THR A 1 93 ? 14.686 -35.332 -0.075 1.00 47.31 93 THR A CA 1
ATOM 664 C C . THR A 1 93 ? 15.209 -36.751 0.099 1.00 47.31 93 THR A C 1
ATOM 666 O O . THR A 1 93 ? 16.117 -37.167 -0.617 1.00 47.31 93 THR A O 1
ATOM 669 N N . ALA A 1 94 ? 14.579 -37.512 0.992 1.00 46.34 94 ALA A N 1
ATOM 670 C CA . ALA A 1 94 ? 14.576 -38.971 0.980 1.00 46.34 94 ALA A CA 1
ATOM 671 C C . ALA A 1 94 ? 13.306 -39.468 1.687 1.00 46.34 94 ALA A C 1
ATOM 673 O O . ALA A 1 94 ? 12.967 -38.985 2.765 1.00 46.34 94 ALA A O 1
ATOM 674 N N . ALA A 1 95 ? 12.596 -40.417 1.077 1.00 49.59 95 ALA A N 1
ATOM 675 C CA . ALA A 1 95 ? 11.403 -41.043 1.643 1.00 49.59 95 ALA A CA 1
ATOM 676 C C . ALA A 1 95 ? 11.658 -42.537 1.894 1.00 49.59 95 ALA A C 1
ATOM 678 O O . ALA A 1 95 ? 12.267 -43.200 1.057 1.00 49.59 95 ALA A O 1
ATOM 679 N N . ALA A 1 96 ? 11.141 -43.075 3.002 1.00 43.56 96 ALA A N 1
ATOM 680 C CA . ALA A 1 96 ? 11.050 -44.513 3.272 1.00 43.56 96 ALA A CA 1
ATOM 681 C C . ALA A 1 96 ? 9.841 -44.823 4.188 1.00 43.56 96 ALA A C 1
ATOM 683 O O . ALA A 1 96 ? 9.301 -43.925 4.831 1.00 43.56 96 ALA A O 1
ATOM 684 N N . LYS A 1 97 ? 9.367 -46.077 4.171 1.00 47.66 97 LYS A N 1
ATOM 685 C CA . LYS A 1 97 ? 8.032 -46.527 4.640 1.00 47.66 97 LYS A CA 1
ATOM 686 C C . LYS A 1 97 ? 7.997 -47.086 6.094 1.00 47.66 97 LYS A C 1
ATOM 688 O O . LYS A 1 97 ? 9.056 -47.388 6.633 1.00 47.66 97 LYS A O 1
ATOM 693 N N . PRO A 1 98 ? 6.794 -47.263 6.699 1.00 64.25 98 PRO A N 1
ATOM 694 C CA . PRO A 1 98 ? 6.563 -47.792 8.063 1.00 64.25 98 PRO A CA 1
ATOM 695 C C . PRO A 1 98 ? 6.491 -49.347 8.079 1.00 64.25 98 PRO A C 1
ATOM 697 O O . PRO A 1 98 ? 6.406 -49.925 6.988 1.00 64.25 98 PRO A O 1
ATOM 700 N N . PRO A 1 99 ? 6.557 -50.059 9.237 1.00 51.94 99 PRO A N 1
ATOM 701 C CA . PRO A 1 99 ? 5.562 -50.068 10.343 1.00 51.94 99 PRO A CA 1
ATOM 702 C C . PRO A 1 99 ? 6.230 -49.848 11.741 1.00 51.94 99 PRO A C 1
ATOM 704 O O . PRO A 1 99 ? 7.358 -49.372 11.766 1.00 51.94 99 PRO A O 1
ATOM 707 N N . ALA A 1 100 ? 5.654 -50.079 12.939 1.00 43.88 100 ALA A N 1
ATOM 708 C CA . ALA A 1 100 ? 4.407 -50.736 13.383 1.00 43.88 100 ALA A CA 1
ATOM 709 C C . ALA A 1 100 ? 3.855 -50.155 14.723 1.00 43.88 100 ALA A C 1
ATOM 711 O O . ALA A 1 100 ? 4.465 -49.271 15.318 1.00 43.88 100 ALA A O 1
ATOM 712 N N . THR A 1 101 ? 2.722 -50.688 15.206 1.00 49.78 101 THR A N 1
ATOM 713 C CA . THR A 1 101 ? 2.004 -50.310 16.452 1.00 49.78 101 THR A CA 1
ATOM 714 C C . THR A 1 101 ? 2.262 -51.293 17.609 1.00 49.78 101 THR A C 1
ATOM 716 O O . THR A 1 101 ? 2.360 -52.494 17.357 1.00 49.78 101 THR A O 1
ATOM 719 N N . PRO A 1 102 ? 2.234 -50.831 18.875 1.00 56.94 102 PRO A N 1
ATOM 720 C CA . PRO A 1 102 ? 1.527 -51.555 19.945 1.00 56.94 102 PRO A CA 1
ATOM 721 C C . PRO A 1 102 ? 0.526 -50.660 20.734 1.00 56.94 102 PRO A C 1
ATOM 723 O O . PRO A 1 102 ? 0.632 -49.435 20.662 1.00 56.94 102 PRO A O 1
ATOM 726 N N . PRO A 1 103 ? -0.485 -51.227 21.437 1.00 56.56 103 PRO A N 1
ATOM 727 C CA . PRO A 1 103 ? -1.682 -50.471 21.842 1.00 56.56 103 PRO A CA 1
ATOM 728 C C . PRO A 1 103 ? -1.821 -50.103 23.340 1.00 56.56 103 PRO A C 1
ATOM 730 O O . PRO A 1 103 ? -1.663 -50.953 24.211 1.00 56.56 103 PRO A O 1
ATOM 733 N N . GLY A 1 104 ? -2.317 -48.879 23.587 1.00 43.84 104 GLY A N 1
ATOM 734 C CA . GLY A 1 104 ? -3.119 -48.452 24.756 1.00 43.84 104 GLY A CA 1
ATOM 735 C C . GLY A 1 104 ? -2.399 -48.186 26.098 1.00 43.84 104 GLY A C 1
ATOM 736 O O . GLY A 1 104 ? -1.218 -48.496 26.222 1.00 43.84 104 GLY A O 1
ATOM 737 N N . PRO A 1 105 ? -3.112 -47.680 27.135 1.00 52.06 105 PRO A N 1
ATOM 738 C CA . PRO A 1 105 ? -4.424 -47.006 27.102 1.00 52.06 105 PRO A CA 1
ATOM 739 C C . PRO A 1 105 ? -4.519 -45.688 27.932 1.00 52.06 105 PRO A C 1
ATOM 741 O O . PRO A 1 105 ? -3.814 -45.507 28.914 1.00 52.06 105 PRO A O 1
ATOM 744 N N . THR A 1 106 ? -5.483 -44.832 27.563 1.00 44.66 106 THR A N 1
ATOM 745 C CA . THR A 1 106 ? -6.231 -43.870 28.419 1.00 44.66 106 THR A CA 1
ATOM 746 C C . THR A 1 106 ? -5.479 -42.893 29.347 1.00 44.66 106 THR A C 1
ATOM 748 O O . THR A 1 106 ? -5.100 -43.268 30.446 1.00 44.66 106 THR A O 1
ATOM 751 N N . GLU A 1 107 ? -5.525 -41.589 29.031 1.00 50.50 107 GLU A N 1
ATOM 752 C CA . GLU A 1 107 ? -6.209 -40.614 29.911 1.00 50.50 107 GLU A CA 1
ATOM 753 C C . GLU A 1 107 ? -6.626 -39.326 29.174 1.00 50.50 107 GLU A C 1
ATOM 755 O O . GLU A 1 107 ? -6.233 -39.084 28.032 1.00 50.50 107 GLU A O 1
ATOM 760 N N . ALA A 1 108 ? -7.535 -38.565 29.787 1.00 47.84 108 ALA A N 1
ATOM 761 C CA . ALA A 1 108 ? -8.317 -37.516 29.138 1.00 47.84 108 ALA A CA 1
ATOM 762 C C . ALA A 1 108 ? -7.603 -36.157 29.038 1.00 47.84 108 ALA A C 1
ATOM 764 O O . ALA A 1 108 ? -7.019 -35.681 30.005 1.00 47.84 108 ALA A O 1
ATOM 765 N N . ALA A 1 109 ? -7.802 -35.471 27.908 1.00 47.84 109 ALA A N 1
ATOM 766 C CA . ALA A 1 109 ? -7.764 -34.009 27.820 1.00 47.84 109 ALA A CA 1
ATOM 767 C C . ALA A 1 109 ? -8.581 -33.527 26.607 1.00 47.84 109 ALA A C 1
ATOM 769 O O . ALA A 1 109 ? -8.046 -33.006 25.628 1.00 47.84 109 ALA A O 1
ATOM 770 N N . THR A 1 110 ? -9.904 -33.714 26.654 1.00 53.34 110 THR A N 1
ATOM 771 C CA . THR A 1 110 ? -10.824 -33.053 25.716 1.00 53.34 110 THR A CA 1
ATOM 772 C C . THR A 1 110 ? -10.933 -31.576 26.101 1.00 53.34 110 THR A C 1
ATOM 774 O O . THR A 1 110 ? -11.912 -31.165 26.720 1.00 53.34 110 THR A O 1
ATOM 777 N N . GLU A 1 111 ? -9.916 -30.770 25.783 1.00 50.28 111 GLU A N 1
ATOM 778 C CA . GLU A 1 111 ? -9.981 -29.323 26.003 1.00 50.28 111 GLU A CA 1
ATOM 779 C C . GLU A 1 111 ? -10.805 -28.661 24.891 1.00 50.28 111 GLU A C 1
ATOM 781 O O . GLU A 1 111 ? -10.306 -28.068 23.932 1.00 50.28 111 GLU A O 1
ATOM 786 N N . THR A 1 112 ? -12.121 -28.810 25.030 1.00 54.84 112 THR A N 1
ATOM 787 C CA . THR A 1 112 ? -13.136 -28.086 24.272 1.00 54.84 112 THR A CA 1
ATOM 788 C C . THR A 1 112 ? -12.980 -26.590 24.539 1.00 54.84 112 THR A C 1
ATOM 790 O O . THR A 1 112 ? -13.564 -26.056 25.482 1.00 54.84 112 THR A O 1
ATOM 793 N N . LYS A 1 113 ? -12.212 -25.882 23.705 1.00 55.06 113 LYS A N 1
ATOM 794 C CA . LYS A 1 113 ? -12.256 -24.417 23.706 1.00 55.06 113 LYS A CA 1
ATOM 795 C C . LYS A 1 113 ? -13.660 -23.986 23.248 1.00 55.06 113 LYS A C 1
ATOM 797 O O . LYS A 1 113 ? -14.077 -24.417 22.174 1.00 55.06 113 LYS A O 1
ATOM 802 N N . PRO A 1 114 ? -14.400 -23.183 24.031 1.00 56.97 114 PRO A N 1
ATOM 803 C CA . PRO A 1 114 ? -15.827 -22.999 23.804 1.00 56.97 114 PRO A CA 1
ATOM 804 C C . PRO A 1 114 ? -16.125 -22.218 22.520 1.00 56.97 114 PRO A C 1
ATOM 806 O O . PRO A 1 114 ? -15.742 -21.057 22.369 1.00 56.97 114 PRO A O 1
ATOM 809 N N . GLU A 1 115 ? -16.903 -22.836 21.633 1.00 61.28 115 GLU A N 1
ATOM 810 C CA . GLU A 1 115 ? -17.839 -22.106 20.782 1.00 61.28 115 GLU A CA 1
ATOM 811 C C . GLU A 1 115 ? -18.937 -21.551 21.699 1.00 61.28 115 GLU A C 1
ATOM 813 O O . GLU A 1 115 ? -19.688 -22.327 22.288 1.00 61.28 115 GLU A O 1
ATOM 818 N N . GLY A 1 116 ? -19.018 -20.231 21.895 1.00 56.78 116 GLY A N 1
ATOM 819 C CA . GLY A 1 116 ? -19.991 -19.733 22.873 1.00 56.78 116 GLY A CA 1
ATOM 820 C C . GLY A 1 116 ? -19.945 -18.272 23.294 1.00 56.78 116 GLY A C 1
ATOM 821 O O . GLY A 1 116 ? -20.480 -17.963 24.350 1.00 56.78 116 GLY A O 1
ATOM 822 N N . GLU A 1 117 ? -19.380 -17.361 22.502 1.00 54.84 117 GLU A N 1
ATOM 823 C CA . GLU A 1 117 ? -19.613 -15.929 22.714 1.00 54.84 117 GLU A CA 1
ATOM 824 C C . GLU A 1 117 ? -20.255 -15.322 21.468 1.00 54.84 117 GLU A C 1
ATOM 826 O O . GLU A 1 117 ? -19.586 -14.801 20.573 1.00 54.84 117 GLU A O 1
ATOM 831 N N . SER A 1 118 ? -21.591 -15.357 21.420 1.00 59.78 118 SER A N 1
ATOM 832 C CA . SER A 1 118 ? -22.361 -14.446 20.573 1.00 59.78 118 SER A CA 1
ATOM 833 C C . SER A 1 118 ? -22.251 -13.040 21.166 1.00 59.78 118 SER A C 1
ATOM 835 O O . SER A 1 118 ? -23.203 -12.527 21.757 1.00 59.78 118 SER A O 1
ATOM 837 N N . ILE A 1 119 ? -21.059 -12.438 21.053 1.00 61.22 119 ILE A N 1
ATOM 838 C CA . ILE A 1 119 ? -20.809 -11.052 21.439 1.00 61.22 119 ILE A CA 1
ATOM 839 C C . ILE A 1 119 ? -21.836 -10.217 20.683 1.00 61.22 119 ILE A C 1
ATOM 841 O O . ILE A 1 119 ? -21.786 -10.140 19.448 1.00 61.22 119 ILE A O 1
ATOM 845 N N . LEU A 1 120 ? -22.768 -9.624 21.436 1.00 57.97 120 LEU A N 1
ATOM 846 C CA . LEU A 1 120 ? -23.713 -8.630 20.945 1.00 57.97 120 LEU A CA 1
ATOM 847 C C . LEU A 1 120 ? -22.882 -7.555 20.254 1.00 57.97 120 LEU A C 1
ATOM 849 O O . LEU A 1 120 ? -22.239 -6.737 20.909 1.00 57.97 120 LEU A O 1
ATOM 853 N N . SER A 1 121 ? -22.813 -7.634 18.927 1.00 56.16 121 SER A N 1
ATOM 854 C CA . SER A 1 121 ? -21.939 -6.769 18.152 1.00 56.16 121 SER A CA 1
ATOM 855 C C . SER A 1 121 ? -22.572 -5.392 18.184 1.00 56.16 121 SER A C 1
ATOM 857 O O . SER A 1 121 ? -23.543 -5.130 17.473 1.00 56.16 121 SER A O 1
ATOM 859 N N . THR A 1 122 ? -22.055 -4.532 19.062 1.00 62.34 122 THR A N 1
ATOM 860 C CA . THR A 1 122 ? -22.451 -3.128 19.106 1.00 62.34 122 THR A CA 1
ATOM 861 C C . THR A 1 122 ? -22.236 -2.531 17.712 1.00 62.34 122 THR A C 1
ATOM 863 O O . THR A 1 122 ? -21.288 -2.943 17.031 1.00 62.34 122 THR A O 1
ATOM 866 N N . PRO A 1 123 ? -23.085 -1.592 17.251 1.00 65.31 123 PRO A N 1
ATOM 867 C CA . PRO A 1 123 ? -23.029 -1.089 15.875 1.00 65.31 123 PRO A CA 1
ATOM 868 C C . PRO A 1 123 ? -21.632 -0.617 15.437 1.00 65.31 123 PRO A C 1
ATOM 870 O O . PRO A 1 123 ? -21.231 -0.832 14.295 1.00 65.31 123 PRO A O 1
ATOM 873 N N . GLU A 1 124 ? -20.858 -0.061 16.372 1.00 67.69 124 GLU A N 1
ATOM 874 C CA . GLU A 1 124 ? -19.461 0.345 16.182 1.00 67.69 124 GLU A CA 1
ATOM 875 C C . GLU A 1 124 ? -18.559 -0.838 15.778 1.00 67.69 124 GLU A C 1
ATOM 877 O O . GLU A 1 124 ? -17.880 -0.777 14.754 1.00 67.69 124 GLU A O 1
ATOM 882 N N . THR A 1 125 ? -18.636 -1.973 16.486 1.00 72.44 125 THR A N 1
ATOM 883 C CA . THR A 1 125 ? -17.832 -3.174 16.171 1.00 72.44 125 THR A CA 1
ATOM 884 C C . THR A 1 125 ? -18.205 -3.849 14.849 1.00 72.44 125 THR A C 1
ATOM 886 O O . THR A 1 125 ? -17.410 -4.627 14.315 1.00 72.44 125 THR A O 1
ATOM 889 N N . VAL A 1 126 ? -19.403 -3.594 14.313 1.00 76.19 126 VAL A N 1
ATOM 890 C CA . VAL A 1 126 ? -19.802 -4.065 12.976 1.00 76.19 126 VAL A CA 1
ATOM 891 C C . VAL A 1 126 ? -19.120 -3.213 11.906 1.00 76.19 126 VAL A C 1
ATOM 893 O O . VAL A 1 126 ? -18.463 -3.762 11.022 1.00 76.19 126 VAL A O 1
ATOM 896 N N . ASN A 1 127 ? -19.192 -1.885 12.040 1.00 85.75 127 ASN A N 1
ATOM 897 C CA . ASN A 1 127 ? -18.544 -0.937 11.132 1.00 85.75 127 ASN A CA 1
ATOM 898 C C . ASN A 1 127 ? -17.018 -1.152 11.074 1.00 85.75 127 ASN A C 1
ATOM 900 O O . ASN A 1 127 ? -16.441 -1.226 9.990 1.00 85.75 127 ASN A O 1
ATOM 904 N N . ASP A 1 128 ? -16.370 -1.373 12.221 1.00 90.75 128 ASP A N 1
ATOM 905 C CA . ASP A 1 128 ? -14.930 -1.661 12.288 1.00 90.75 128 ASP A CA 1
ATOM 906 C C . ASP A 1 128 ? -14.535 -2.932 11.516 1.00 90.75 128 ASP A C 1
ATOM 908 O O . ASP A 1 128 ? -13.529 -2.942 10.802 1.00 90.75 128 ASP A O 1
ATOM 912 N N . LYS A 1 129 ? -15.340 -4.003 11.597 1.00 91.81 129 LYS A N 1
ATOM 913 C CA . LYS A 1 129 ? -15.111 -5.253 10.844 1.00 91.81 129 LYS A CA 1
ATOM 914 C C . LYS A 1 129 ? -15.284 -5.047 9.336 1.00 91.81 129 LYS A C 1
ATOM 916 O O . LYS A 1 129 ? -14.524 -5.614 8.547 1.00 91.81 129 LYS A O 1
ATOM 921 N N . GLU A 1 130 ? -16.262 -4.244 8.921 1.00 94.12 130 GLU A N 1
ATOM 922 C CA . GLU A 1 130 ? -16.476 -3.896 7.511 1.00 94.12 130 GLU A CA 1
ATOM 923 C C . GLU A 1 130 ? -15.340 -3.027 6.959 1.00 94.12 130 GLU A C 1
ATOM 925 O O . GLU A 1 130 ? -14.821 -3.303 5.871 1.00 94.12 130 GLU A O 1
ATOM 930 N N . MET A 1 131 ? -14.881 -2.044 7.737 1.00 95.50 131 MET A N 1
ATOM 931 C CA . MET A 1 131 ? -13.715 -1.219 7.423 1.00 95.50 131 MET A CA 1
ATOM 932 C C . MET A 1 131 ? -12.437 -2.059 7.326 1.00 95.50 131 MET A C 1
ATOM 934 O O . MET A 1 131 ? -11.739 -1.983 6.316 1.00 95.50 131 MET A O 1
ATOM 938 N N . GLU A 1 132 ? -12.156 -2.931 8.299 1.00 96.50 132 GLU A N 1
ATOM 939 C CA . GLU A 1 132 ? -11.009 -3.849 8.265 1.00 96.50 132 GLU A CA 1
ATOM 940 C C . GLU A 1 132 ? -11.033 -4.743 7.009 1.00 96.50 132 GLU A C 1
ATOM 942 O O . GLU A 1 132 ? -10.015 -4.899 6.323 1.00 96.50 132 GLU A O 1
ATOM 947 N N . ARG A 1 133 ? -12.206 -5.282 6.644 1.00 97.44 133 ARG A N 1
ATOM 948 C CA . ARG A 1 133 ? -12.395 -6.064 5.412 1.00 97.44 133 ARG A CA 1
ATOM 949 C C . ARG A 1 133 ? -12.116 -5.232 4.156 1.00 97.44 133 ARG A C 1
ATOM 951 O O . ARG A 1 133 ? -11.433 -5.719 3.254 1.00 97.44 133 ARG A O 1
ATOM 958 N N . LYS A 1 134 ? -12.622 -3.997 4.089 1.00 97.56 134 LYS A N 1
ATOM 959 C CA . LYS A 1 134 ? -12.416 -3.080 2.957 1.00 97.56 134 LYS A CA 1
ATOM 960 C C . LYS A 1 134 ? -10.937 -2.727 2.780 1.00 97.56 134 LYS A C 1
ATOM 962 O O . LYS A 1 134 ? -10.434 -2.793 1.661 1.00 97.56 134 LYS A O 1
ATOM 967 N N . ILE A 1 135 ? -10.236 -2.426 3.873 1.00 98.31 135 ILE A N 1
ATOM 968 C CA . ILE A 1 135 ? -8.803 -2.099 3.873 1.00 98.31 135 ILE A CA 1
ATOM 969 C C . ILE A 1 135 ? -7.985 -3.290 3.352 1.00 98.31 135 ILE A C 1
ATOM 971 O O . ILE A 1 135 ? -7.192 -3.130 2.424 1.00 98.31 135 ILE A O 1
ATOM 975 N N . ARG A 1 136 ? -8.237 -4.504 3.869 1.00 98.12 136 ARG A N 1
ATOM 976 C CA . ARG A 1 136 ? -7.586 -5.737 3.385 1.00 98.12 136 ARG A CA 1
ATOM 977 C C . ARG A 1 136 ? -7.831 -5.988 1.896 1.00 98.12 136 ARG A C 1
ATOM 979 O O . ARG A 1 136 ? -6.918 -6.418 1.196 1.00 98.12 136 ARG A O 1
ATOM 986 N N . GLU A 1 137 ? -9.032 -5.705 1.398 1.00 98.31 137 GLU A N 1
ATOM 987 C CA . GLU A 1 137 ? -9.353 -5.835 -0.026 1.00 98.31 137 GLU A CA 1
ATOM 988 C C . GLU A 1 137 ? -8.597 -4.803 -0.884 1.00 98.31 137 GLU A C 1
ATOM 990 O O . GLU A 1 137 ? -7.996 -5.185 -1.887 1.00 98.31 137 GLU A O 1
ATOM 995 N N . THR A 1 138 ? -8.522 -3.531 -0.472 1.00 98.38 138 THR A N 1
ATOM 996 C CA . THR A 1 138 ? -7.678 -2.519 -1.141 1.00 98.38 138 THR A CA 1
ATOM 997 C C . THR A 1 138 ? -6.203 -2.942 -1.158 1.00 98.38 138 THR A C 1
ATOM 999 O O . THR A 1 138 ? -5.562 -2.909 -2.210 1.00 98.38 138 THR A O 1
ATOM 1002 N N . MET A 1 139 ? -5.668 -3.432 -0.033 1.00 98.56 139 MET A N 1
ATOM 1003 C CA . MET A 1 139 ? -4.295 -3.950 0.050 1.00 98.56 139 MET A CA 1
ATOM 1004 C C . MET A 1 139 ? -4.070 -5.151 -0.878 1.00 98.56 139 MET A C 1
ATOM 1006 O O . MET A 1 139 ? -3.035 -5.235 -1.540 1.00 98.56 139 MET A O 1
ATOM 1010 N N . ARG A 1 140 ? -5.050 -6.061 -0.983 1.00 98.44 140 ARG A N 1
ATOM 1011 C CA . ARG A 1 140 ? -5.011 -7.203 -1.905 1.00 98.44 140 ARG A CA 1
ATOM 1012 C C . ARG A 1 140 ? -4.965 -6.738 -3.361 1.00 98.44 140 ARG A C 1
ATOM 1014 O O . ARG A 1 140 ? -4.125 -7.236 -4.108 1.00 98.44 140 ARG A O 1
ATOM 1021 N N . ARG A 1 141 ? -5.807 -5.774 -3.761 1.00 97.88 141 ARG A N 1
ATOM 1022 C CA . ARG A 1 141 ? -5.801 -5.201 -5.122 1.00 97.88 141 ARG A CA 1
ATOM 1023 C C . ARG A 1 141 ? -4.469 -4.522 -5.435 1.00 97.88 141 ARG A C 1
ATOM 1025 O O . ARG A 1 141 ? -3.844 -4.857 -6.439 1.00 97.88 141 ARG A O 1
ATOM 1032 N N . ALA A 1 142 ? -3.983 -3.653 -4.549 1.00 98.12 142 ALA A N 1
ATOM 1033 C CA . ALA A 1 142 ? -2.675 -3.009 -4.673 1.00 98.12 142 ALA A CA 1
ATOM 1034 C C . ALA A 1 142 ? -1.532 -4.038 -4.801 1.00 98.12 142 ALA A C 1
ATOM 1036 O O . ALA A 1 142 ? -0.705 -3.942 -5.706 1.00 98.12 142 ALA A O 1
ATOM 1037 N N . GLY A 1 143 ? -1.529 -5.079 -3.964 1.00 97.81 143 GLY A N 1
ATOM 1038 C CA . GLY A 1 143 ? -0.576 -6.186 -4.050 1.00 97.81 143 GLY A CA 1
ATOM 1039 C C . GLY A 1 143 ? -0.664 -6.973 -5.364 1.00 97.81 143 GLY A C 1
ATOM 1040 O O . GLY A 1 143 ? 0.366 -7.388 -5.891 1.00 97.81 143 GLY A O 1
ATOM 1041 N N . THR A 1 144 ? -1.860 -7.155 -5.934 1.00 97.62 144 THR A N 1
ATOM 1042 C CA . THR A 1 144 ? -2.046 -7.760 -7.265 1.00 97.62 144 THR A CA 1
ATOM 1043 C C . THR A 1 144 ? -1.483 -6.869 -8.374 1.00 97.62 144 THR A C 1
ATOM 1045 O O . THR A 1 144 ? -0.744 -7.368 -9.218 1.00 97.62 144 THR A O 1
ATOM 1048 N N . HIS A 1 145 ? -1.748 -5.559 -8.345 1.00 96.25 145 HIS A N 1
ATOM 1049 C CA . HIS A 1 145 ? -1.156 -4.605 -9.289 1.00 96.25 145 HIS A CA 1
ATOM 1050 C C . HIS A 1 145 ? 0.380 -4.655 -9.260 1.00 96.25 145 HIS A C 1
ATOM 1052 O O . HIS A 1 145 ? 1.007 -4.772 -10.308 1.00 96.25 145 HIS A O 1
ATOM 1058 N N . LEU A 1 146 ? 0.996 -4.667 -8.069 1.00 95.94 146 LEU A N 1
ATOM 1059 C CA . LEU A 1 146 ? 2.453 -4.786 -7.937 1.00 95.94 146 LEU A CA 1
ATOM 1060 C C . LEU A 1 146 ? 2.995 -6.146 -8.412 1.00 95.94 146 LEU A C 1
ATOM 1062 O O . LEU A 1 146 ? 4.062 -6.188 -9.015 1.00 95.94 146 LEU A O 1
ATOM 1066 N N . LYS A 1 147 ? 2.284 -7.256 -8.176 1.00 95.75 147 LYS A N 1
ATOM 1067 C CA . LYS A 1 147 ? 2.701 -8.598 -8.638 1.00 95.75 147 LYS A CA 1
ATOM 1068 C C . LYS A 1 147 ? 2.711 -8.744 -10.160 1.00 95.75 147 LYS A C 1
ATOM 1070 O O . LYS A 1 147 ? 3.496 -9.533 -10.674 1.00 95.75 147 LYS A O 1
ATOM 1075 N N . ASN A 1 148 ? 1.867 -7.993 -10.863 1.00 93.75 148 ASN A N 1
ATOM 1076 C CA . ASN A 1 148 ? 1.797 -8.017 -12.325 1.00 93.75 148 ASN A CA 1
ATOM 1077 C C . ASN A 1 148 ? 2.933 -7.214 -12.994 1.00 93.75 148 ASN A C 1
ATOM 1079 O O . ASN A 1 148 ? 3.118 -7.313 -14.205 1.00 93.75 148 ASN A O 1
ATOM 1083 N N . LEU A 1 149 ? 3.694 -6.425 -12.227 1.00 93.81 149 LEU A N 1
ATOM 1084 C CA . LEU A 1 149 ? 4.794 -5.599 -12.722 1.00 93.81 149 LEU A CA 1
ATOM 1085 C C . LEU A 1 149 ? 6.137 -6.322 -12.577 1.00 93.81 149 LEU A C 1
ATOM 1087 O O . LEU A 1 149 ? 6.527 -6.729 -11.482 1.00 93.81 149 LEU A O 1
ATOM 1091 N N . ASN A 1 150 ? 6.904 -6.398 -13.665 1.00 93.38 150 ASN A N 1
ATOM 1092 C CA . ASN A 1 150 ? 8.282 -6.876 -13.606 1.00 93.38 150 ASN A CA 1
ATOM 1093 C C . ASN A 1 150 ? 9.221 -5.746 -13.148 1.00 93.38 150 ASN A C 1
ATOM 1095 O O . ASN A 1 150 ? 9.570 -4.861 -13.925 1.00 93.38 150 ASN A O 1
ATOM 1099 N N . PHE A 1 151 ? 9.665 -5.795 -11.889 1.00 93.69 151 PHE A N 1
ATOM 1100 C CA . PHE A 1 151 ? 10.553 -4.783 -11.302 1.00 93.69 151 PHE A CA 1
ATOM 1101 C C . PHE A 1 151 ? 11.857 -4.558 -12.092 1.00 93.69 151 PHE A C 1
ATOM 1103 O O . PHE A 1 151 ? 12.367 -3.438 -12.129 1.00 93.69 151 PHE A O 1
ATOM 1110 N N . ALA A 1 152 ? 12.385 -5.594 -12.756 1.00 92.56 152 ALA A N 1
ATOM 1111 C CA . ALA A 1 152 ? 13.628 -5.494 -13.520 1.00 92.56 152 ALA A CA 1
ATOM 1112 C C . ALA A 1 152 ? 13.491 -4.623 -14.783 1.00 92.56 152 ALA A C 1
ATOM 1114 O O . ALA A 1 152 ? 14.468 -4.003 -15.197 1.00 92.56 152 ALA A O 1
ATOM 1115 N N . THR A 1 153 ? 12.292 -4.540 -15.372 1.00 92.12 153 THR A N 1
ATOM 1116 C CA . THR A 1 153 ? 12.025 -3.762 -16.596 1.00 92.12 153 THR A CA 1
ATOM 1117 C C . THR A 1 153 ? 11.488 -2.355 -16.315 1.00 92.12 153 THR A C 1
ATOM 1119 O O . THR A 1 153 ? 11.214 -1.607 -17.249 1.00 92.12 153 THR A O 1
ATOM 1122 N N . LEU A 1 154 ? 11.318 -1.969 -15.045 1.00 91.50 154 LEU A N 1
ATOM 1123 C CA . LEU A 1 154 ? 10.865 -0.628 -14.672 1.00 91.50 154 LEU A CA 1
ATOM 1124 C C . LEU A 1 154 ? 11.992 0.408 -14.813 1.00 91.50 154 LEU A C 1
ATOM 1126 O O . LEU A 1 154 ? 13.138 0.161 -14.427 1.00 91.50 154 LEU A O 1
ATOM 1130 N N . ASN A 1 155 ? 11.653 1.615 -15.277 1.00 93.88 155 ASN A N 1
ATOM 1131 C CA . ASN A 1 155 ? 12.545 2.775 -15.167 1.00 93.88 155 ASN A CA 1
ATOM 1132 C C . ASN A 1 155 ? 12.741 3.182 -13.692 1.00 93.88 155 ASN A C 1
ATOM 1134 O O . ASN A 1 155 ? 11.957 2.801 -12.824 1.00 93.88 155 ASN A O 1
ATOM 1138 N N . ASP A 1 156 ? 13.774 3.964 -13.384 1.00 95.75 156 ASP A N 1
ATOM 1139 C CA . ASP A 1 156 ? 14.172 4.193 -11.987 1.00 95.75 156 ASP A CA 1
ATOM 1140 C C . ASP A 1 156 ? 13.150 4.982 -11.159 1.00 95.75 156 ASP A C 1
ATOM 1142 O O . ASP A 1 156 ? 13.068 4.799 -9.945 1.00 95.75 156 ASP A O 1
ATOM 1146 N N . ASN A 1 157 ? 12.309 5.802 -11.792 1.00 94.06 157 ASN A N 1
ATOM 1147 C CA . ASN A 1 157 ? 11.200 6.462 -11.101 1.00 94.06 157 ASN A CA 1
ATOM 1148 C C . ASN A 1 157 ? 10.062 5.474 -10.807 1.00 94.06 157 ASN A C 1
ATOM 1150 O O . ASN A 1 157 ? 9.540 5.448 -9.696 1.00 94.06 157 ASN A O 1
ATOM 1154 N N . ALA A 1 158 ? 9.747 4.580 -11.746 1.00 95.31 158 ALA A N 1
ATOM 1155 C CA . ALA A 1 158 ? 8.791 3.500 -11.528 1.00 95.31 158 ALA A CA 1
ATOM 1156 C C . ALA A 1 158 ? 9.282 2.475 -10.482 1.00 95.31 158 ALA A C 1
ATOM 1158 O O . ALA A 1 158 ? 8.473 1.970 -9.704 1.00 95.31 158 ALA A O 1
ATOM 1159 N N . LYS A 1 159 ? 10.597 2.221 -10.388 1.00 96.38 159 LYS A N 1
ATOM 1160 C CA . LYS A 1 159 ? 11.197 1.437 -9.295 1.00 96.38 159 LYS A CA 1
ATOM 1161 C C . LYS A 1 159 ? 10.991 2.111 -7.931 1.00 96.38 159 LYS A C 1
ATOM 1163 O O . LYS A 1 159 ? 10.585 1.432 -6.990 1.00 96.38 159 LYS A O 1
ATOM 1168 N N . LYS A 1 160 ? 11.209 3.432 -7.822 1.00 97.06 160 LYS A N 1
ATOM 1169 C CA . LYS A 1 160 ? 10.943 4.201 -6.585 1.00 97.06 160 LYS A CA 1
ATOM 1170 C C . LYS A 1 160 ? 9.471 4.102 -6.179 1.00 97.06 160 LYS A C 1
ATOM 1172 O O . LYS A 1 160 ? 9.182 3.698 -5.054 1.00 97.06 160 LYS A O 1
ATOM 1177 N N . ASP A 1 161 ? 8.549 4.373 -7.102 1.00 96.44 161 ASP A N 1
ATOM 1178 C CA . ASP A 1 161 ? 7.102 4.244 -6.874 1.00 96.44 161 ASP A CA 1
ATOM 1179 C C . ASP A 1 161 ? 6.715 2.831 -6.410 1.00 96.44 161 ASP A C 1
ATOM 1181 O O . ASP A 1 161 ? 5.925 2.683 -5.479 1.00 96.44 161 ASP A O 1
ATOM 1185 N N . TYR A 1 162 ? 7.313 1.790 -7.000 1.00 97.88 162 TYR A N 1
ATOM 1186 C CA . TYR A 1 162 ? 7.097 0.397 -6.606 1.00 97.88 162 TYR A CA 1
ATOM 1187 C C . TYR A 1 162 ? 7.564 0.136 -5.163 1.00 97.88 162 TYR A C 1
ATOM 1189 O O . TYR A 1 162 ? 6.823 -0.439 -4.362 1.00 97.88 162 TYR A O 1
ATOM 1197 N N . THR A 1 163 ? 8.761 0.606 -4.790 1.00 97.75 163 THR A N 1
ATOM 1198 C CA . THR A 1 163 ? 9.274 0.484 -3.410 1.00 97.75 163 THR A CA 1
ATOM 1199 C C . THR A 1 163 ? 8.471 1.306 -2.396 1.00 97.75 163 THR A C 1
ATOM 1201 O O . THR A 1 163 ? 8.279 0.863 -1.259 1.00 97.75 163 THR A O 1
ATOM 1204 N N . ASN A 1 164 ? 7.934 2.457 -2.808 1.00 98.19 164 ASN A N 1
ATOM 1205 C CA . ASN A 1 164 ? 7.036 3.277 -1.996 1.00 98.19 164 ASN A CA 1
ATOM 1206 C C . ASN A 1 164 ? 5.702 2.553 -1.773 1.00 98.19 164 ASN A C 1
ATOM 1208 O O . ASN A 1 164 ? 5.273 2.409 -0.631 1.00 98.19 164 ASN A O 1
ATOM 1212 N N . ALA A 1 165 ? 5.094 2.003 -2.828 1.00 98.12 165 ALA A N 1
ATOM 1213 C CA . ALA A 1 165 ? 3.857 1.229 -2.741 1.00 98.12 165 ALA A CA 1
ATOM 1214 C C . ALA A 1 165 ? 4.003 -0.009 -1.832 1.00 98.12 165 ALA A C 1
ATOM 1216 O O . ALA A 1 165 ? 3.162 -0.225 -0.960 1.00 98.12 165 ALA A O 1
ATOM 1217 N N . GLN A 1 166 ? 5.100 -0.772 -1.947 1.00 98.12 166 GLN A N 1
ATOM 1218 C CA . GLN A 1 166 ? 5.398 -1.868 -1.009 1.00 98.12 166 GLN A CA 1
ATOM 1219 C C . GLN A 1 166 ? 5.576 -1.389 0.441 1.00 98.12 166 GLN A C 1
ATOM 1221 O O . GLN A 1 166 ? 5.223 -2.095 1.386 1.00 98.12 166 GLN A O 1
ATOM 1226 N N . SER A 1 167 ? 6.142 -0.201 0.644 1.00 98.44 167 SER A N 1
ATOM 1227 C CA . SER A 1 167 ? 6.349 0.350 1.986 1.00 98.44 167 SER A CA 1
ATOM 1228 C C . SER A 1 167 ? 5.041 0.843 2.605 1.00 98.44 167 SER A C 1
ATOM 1230 O O . SER A 1 167 ? 4.814 0.591 3.786 1.00 98.44 167 SER A O 1
ATOM 1232 N N . PHE A 1 168 ? 4.137 1.426 1.815 1.00 98.50 168 PHE A N 1
ATOM 1233 C CA . PHE A 1 168 ? 2.783 1.759 2.260 1.00 98.50 168 PHE A CA 1
ATOM 1234 C C . PHE A 1 168 ? 1.941 0.515 2.578 1.00 98.50 168 PHE A C 1
ATOM 1236 O O . PHE A 1 168 ? 1.229 0.528 3.577 1.00 98.50 168 PHE A O 1
ATOM 1243 N N . LEU A 1 169 ? 2.077 -0.587 1.826 1.00 98.44 169 LEU A N 1
ATOM 1244 C CA . LEU A 1 169 ? 1.433 -1.860 2.187 1.00 98.44 169 LEU A CA 1
ATOM 1245 C C . LEU A 1 169 ? 1.895 -2.367 3.559 1.00 98.44 169 LEU A C 1
ATOM 1247 O O . LEU A 1 169 ? 1.055 -2.634 4.412 1.00 98.44 169 LEU A O 1
ATOM 1251 N N . ARG A 1 170 ? 3.208 -2.401 3.819 1.00 98.62 170 ARG A N 1
ATOM 1252 C CA . ARG A 1 170 ? 3.748 -2.794 5.136 1.00 98.62 170 ARG A CA 1
ATOM 1253 C C . ARG A 1 170 ? 3.300 -1.853 6.261 1.00 98.62 170 ARG A C 1
ATOM 1255 O O . ARG A 1 170 ? 3.038 -2.301 7.376 1.00 98.62 170 ARG A O 1
ATOM 1262 N N . GLN A 1 171 ? 3.170 -0.553 5.986 1.00 98.38 171 GLN A N 1
ATOM 1263 C CA . GLN A 1 171 ? 2.624 0.413 6.949 1.00 98.38 171 GLN A CA 1
ATOM 1264 C C . GLN A 1 171 ? 1.131 0.173 7.217 1.00 98.38 171 GLN A C 1
ATOM 1266 O O . GLN A 1 171 ? 0.713 0.267 8.367 1.00 98.38 171 GLN A O 1
ATOM 1271 N N . ALA A 1 172 ? 0.343 -0.190 6.200 1.00 98.44 172 ALA A N 1
ATOM 1272 C CA . ALA A 1 172 ? -1.063 -0.559 6.355 1.00 98.44 172 ALA A CA 1
ATOM 1273 C C . ALA A 1 172 ? -1.229 -1.863 7.160 1.00 98.44 172 ALA A C 1
ATOM 1275 O O . ALA A 1 172 ? -2.044 -1.903 8.078 1.00 98.44 172 ALA A O 1
ATOM 1276 N N . GLU A 1 173 ? -0.411 -2.891 6.898 1.00 98.12 173 GLU A N 1
ATOM 1277 C CA . GLU A 1 173 ? -0.343 -4.125 7.706 1.00 98.12 173 GLU A CA 1
ATOM 1278 C C . GLU A 1 173 ? -0.034 -3.812 9.178 1.00 98.12 173 GLU A C 1
ATOM 1280 O O . GLU A 1 173 ? -0.742 -4.265 10.078 1.00 98.12 173 GLU A O 1
ATOM 1285 N N . THR A 1 174 ? 0.974 -2.969 9.422 1.00 98.38 174 THR A N 1
ATOM 1286 C CA . THR A 1 174 ? 1.357 -2.525 10.773 1.00 98.38 174 THR A CA 1
ATOM 1287 C C . THR A 1 174 ? 0.226 -1.744 11.456 1.00 98.38 174 THR A C 1
ATOM 1289 O O . THR A 1 174 ? -0.063 -1.958 12.631 1.00 98.38 174 THR A O 1
ATOM 1292 N N . ALA A 1 175 ? -0.458 -0.859 10.727 1.00 98.00 175 ALA A N 1
ATOM 1293 C CA . ALA A 1 175 ? -1.577 -0.084 11.254 1.00 98.00 175 ALA A CA 1
ATOM 1294 C C . ALA A 1 175 ? -2.802 -0.962 11.578 1.00 98.00 175 ALA A C 1
ATOM 1296 O O . ALA A 1 175 ? -3.427 -0.749 12.616 1.00 98.00 175 ALA A O 1
ATOM 1297 N N . LEU A 1 176 ? -3.098 -1.986 10.764 1.00 96.94 176 LEU A N 1
ATOM 1298 C CA . LEU A 1 176 ? -4.125 -2.991 11.068 1.00 96.94 176 LEU A CA 1
ATOM 1299 C C . LEU A 1 176 ? -3.787 -3.790 12.333 1.00 96.94 176 LEU A C 1
ATOM 1301 O O . LEU A 1 176 ? -4.660 -3.969 13.183 1.00 96.94 176 LEU A O 1
ATOM 1305 N N . ALA A 1 177 ? -2.532 -4.228 12.491 1.00 96.69 177 ALA A N 1
ATOM 1306 C CA . ALA A 1 177 ? -2.076 -4.920 13.700 1.00 96.69 177 ALA A CA 1
ATOM 1307 C C . ALA A 1 177 ? -2.254 -4.047 14.959 1.00 96.69 177 ALA A C 1
ATOM 1309 O O . ALA A 1 177 ? -2.715 -4.530 15.990 1.00 96.69 177 ALA A O 1
ATOM 1310 N N . ASN A 1 178 ? -1.994 -2.743 14.836 1.00 97.06 178 ASN A N 1
ATOM 1311 C CA . ASN A 1 178 ? -2.187 -1.743 15.890 1.00 97.06 178 ASN A CA 1
ATOM 1312 C C . ASN A 1 178 ? -3.641 -1.238 16.027 1.00 97.06 178 ASN A C 1
ATOM 1314 O O . ASN A 1 178 ? -3.868 -0.233 16.698 1.00 97.06 178 ASN A O 1
ATOM 1318 N N . ARG A 1 179 ? -4.624 -1.877 15.368 1.00 95.50 179 ARG A N 1
ATOM 1319 C CA . ARG A 1 179 ? -6.050 -1.476 15.341 1.00 95.50 179 ARG A CA 1
ATOM 1320 C C . ARG A 1 179 ? -6.329 -0.037 14.869 1.00 95.50 179 ARG A C 1
ATOM 1322 O O . ARG A 1 179 ? -7.438 0.464 15.028 1.00 95.50 179 ARG A O 1
ATOM 1329 N N . ASN A 1 180 ? -5.378 0.616 14.204 1.00 97.31 180 ASN A N 1
ATOM 1330 C CA . ASN A 1 180 ? -5.546 1.958 13.650 1.00 97.31 180 ASN A CA 1
ATOM 1331 C C . ASN A 1 180 ? -6.120 1.886 12.224 1.00 97.31 180 ASN A C 1
ATOM 1333 O O . ASN A 1 180 ? -5.394 1.992 11.232 1.00 97.31 180 ASN A O 1
ATOM 1337 N N . LEU A 1 181 ? -7.439 1.689 12.127 1.00 96.94 181 LEU A N 1
ATOM 1338 C CA . LEU A 1 181 ? -8.146 1.519 10.850 1.00 96.94 181 LEU A CA 1
ATOM 1339 C C . LEU A 1 181 ? -8.066 2.760 9.945 1.00 96.94 181 LEU A C 1
ATOM 1341 O O . LEU A 1 181 ? -7.965 2.617 8.729 1.00 96.94 181 LEU A O 1
ATOM 1345 N N . SER A 1 182 ? -8.054 3.966 10.525 1.00 96.44 182 SER A N 1
ATOM 1346 C CA . SER A 1 182 ? -7.942 5.226 9.775 1.00 96.44 182 SER A CA 1
ATOM 1347 C C . SER A 1 182 ? -6.605 5.313 9.030 1.00 96.44 182 SER A C 1
ATOM 1349 O O . SER A 1 182 ? -6.572 5.392 7.800 1.00 96.44 182 SER A O 1
ATOM 1351 N N . LEU A 1 183 ? -5.489 5.153 9.755 1.00 97.94 183 LEU A N 1
ATOM 1352 C CA . LEU A 1 183 ? -4.155 5.136 9.154 1.00 97.94 183 LEU A CA 1
ATOM 1353 C C . LEU A 1 183 ? -3.992 3.970 8.168 1.00 97.94 183 LEU A C 1
ATOM 1355 O O . LEU A 1 183 ? -3.389 4.141 7.111 1.00 97.94 183 LEU A O 1
ATOM 1359 N N . ALA A 1 184 ? -4.532 2.792 8.487 1.00 98.44 184 ALA A N 1
ATOM 1360 C CA . ALA A 1 184 ? -4.459 1.638 7.598 1.00 98.44 184 ALA A CA 1
ATOM 1361 C C . ALA A 1 184 ? -5.181 1.885 6.260 1.00 98.44 184 ALA A C 1
ATOM 1363 O O . ALA A 1 184 ? -4.637 1.534 5.212 1.00 98.44 184 ALA A O 1
ATOM 1364 N N . SER A 1 185 ? -6.349 2.540 6.278 1.00 98.06 185 SER A N 1
ATOM 1365 C CA . SER A 1 185 ? -7.070 2.948 5.064 1.00 98.06 185 SER A CA 1
ATOM 1366 C C . SER A 1 185 ? -6.258 3.941 4.233 1.00 98.06 185 SER A C 1
ATOM 1368 O O . SER A 1 185 ? -6.052 3.711 3.044 1.00 98.06 185 SER A O 1
ATOM 1370 N N . ASP A 1 186 ? -5.723 4.995 4.855 1.00 98.31 186 ASP A N 1
ATOM 1371 C CA . ASP A 1 186 ? -4.922 6.010 4.161 1.00 98.31 186 ASP A CA 1
ATOM 1372 C C . ASP A 1 186 ? -3.683 5.424 3.471 1.00 98.31 186 ASP A C 1
ATOM 1374 O O . ASP A 1 186 ? -3.340 5.816 2.351 1.00 98.31 186 ASP A O 1
ATOM 1378 N N . GLN A 1 187 ? -2.983 4.496 4.132 1.00 98.56 187 GLN A N 1
ATOM 1379 C CA . GLN A 1 187 ? -1.795 3.857 3.564 1.00 98.56 187 GLN A CA 1
ATOM 1380 C C . GLN A 1 187 ? -2.160 2.828 2.482 1.00 98.56 187 GLN A C 1
ATOM 1382 O O . GLN A 1 187 ? -1.487 2.769 1.451 1.00 98.56 187 GLN A O 1
ATOM 1387 N N . ALA A 1 188 ? -3.253 2.076 2.652 1.00 98.50 188 ALA A N 1
ATOM 1388 C CA . ALA A 1 188 ? -3.763 1.169 1.623 1.00 98.50 188 ALA A CA 1
ATOM 1389 C C . ALA A 1 188 ? -4.181 1.925 0.348 1.00 98.50 188 ALA A C 1
ATOM 1391 O O . ALA A 1 188 ? -3.794 1.530 -0.753 1.00 98.50 188 ALA A O 1
ATOM 1392 N N . ASP A 1 189 ? -4.886 3.051 0.481 1.00 98.25 189 ASP A N 1
ATOM 1393 C CA . ASP A 1 189 ? -5.319 3.877 -0.651 1.00 98.25 189 ASP A CA 1
ATOM 1394 C C . ASP A 1 189 ? -4.132 4.541 -1.374 1.00 98.25 189 ASP A C 1
ATOM 1396 O O . ASP A 1 189 ? -4.137 4.660 -2.603 1.00 98.25 189 ASP A O 1
ATOM 1400 N N . LYS A 1 190 ? -3.083 4.959 -0.647 1.00 98.31 190 LYS A N 1
ATOM 1401 C CA . LYS A 1 190 ? -1.822 5.445 -1.248 1.00 98.31 190 LYS A CA 1
ATOM 1402 C C . LYS A 1 190 ? -1.107 4.337 -2.022 1.00 98.31 190 LYS A C 1
ATOM 1404 O O . LYS A 1 190 ? -0.664 4.574 -3.148 1.00 98.31 190 LYS A O 1
ATOM 1409 N N . ALA A 1 191 ? -1.028 3.133 -1.451 1.00 98.44 191 ALA A N 1
ATOM 1410 C CA . ALA A 1 191 ? -0.448 1.971 -2.118 1.00 98.44 191 ALA A CA 1
ATOM 1411 C C . ALA A 1 191 ? -1.217 1.606 -3.397 1.00 98.44 191 ALA A C 1
ATOM 1413 O O . ALA A 1 191 ? -0.594 1.390 -4.436 1.00 98.44 191 ALA A O 1
ATOM 1414 N N . GLU A 1 192 ? -2.554 1.590 -3.354 1.00 98.12 192 GLU A N 1
ATOM 1415 C CA . GLU A 1 192 ? -3.397 1.306 -4.520 1.00 98.12 192 GLU A CA 1
ATOM 1416 C C . GLU A 1 192 ? -3.220 2.357 -5.621 1.00 98.12 192 GLU A C 1
ATOM 1418 O O . GLU A 1 192 ? -3.019 1.990 -6.778 1.00 98.12 192 GLU A O 1
ATOM 1423 N N . LYS A 1 193 ? -3.218 3.653 -5.280 1.00 98.12 193 LYS A N 1
ATOM 1424 C CA . LYS A 1 193 ? -3.007 4.743 -6.250 1.00 98.12 193 LYS A CA 1
ATOM 1425 C C . LYS A 1 193 ? -1.662 4.620 -6.973 1.00 98.12 193 LYS A C 1
ATOM 1427 O O . LYS A 1 193 ? -1.630 4.722 -8.199 1.00 98.12 193 LYS A O 1
ATOM 1432 N N . LEU A 1 194 ? -0.572 4.352 -6.247 1.00 97.44 194 LEU A N 1
ATOM 1433 C CA . LEU A 1 194 ? 0.748 4.145 -6.855 1.00 97.44 194 LEU A CA 1
ATOM 1434 C C . LEU A 1 194 ? 0.804 2.864 -7.697 1.00 97.44 194 LEU A C 1
ATOM 1436 O O . LEU A 1 194 ? 1.260 2.902 -8.838 1.00 97.44 194 LEU A O 1
ATOM 1440 N N . ALA A 1 195 ? 0.315 1.738 -7.173 1.00 97.25 195 ALA A N 1
ATOM 1441 C CA . ALA A 1 195 ? 0.357 0.455 -7.871 1.00 97.25 195 ALA A CA 1
ATOM 1442 C C . ALA A 1 195 ? -0.502 0.452 -9.150 1.00 97.25 195 ALA A C 1
ATOM 1444 O O . ALA A 1 195 ? -0.084 -0.075 -10.187 1.00 97.25 195 ALA A O 1
ATOM 1445 N N . ARG A 1 196 ? -1.678 1.092 -9.111 1.00 96.69 196 ARG A N 1
ATOM 1446 C CA . ARG A 1 196 ? -2.539 1.263 -10.283 1.00 96.69 196 ARG A CA 1
ATOM 1447 C C . ARG A 1 196 ? -1.897 2.192 -11.312 1.00 96.69 196 ARG A C 1
ATOM 1449 O O . ARG A 1 196 ? -1.778 1.792 -12.465 1.00 96.69 196 ARG A O 1
ATOM 1456 N N . GLY A 1 197 ? -1.382 3.351 -10.893 1.00 95.56 197 GLY A N 1
ATOM 1457 C CA . GLY A 1 197 ? -0.679 4.281 -11.786 1.00 95.56 197 GLY A CA 1
ATOM 1458 C C . GLY A 1 197 ? 0.580 3.681 -12.428 1.00 95.56 197 GLY A C 1
ATOM 1459 O O . GLY A 1 197 ? 0.902 3.990 -13.572 1.00 95.56 197 GLY A O 1
ATOM 1460 N N . LEU A 1 198 ? 1.276 2.771 -11.738 1.00 95.38 198 LEU A N 1
ATOM 1461 C CA . LEU A 1 198 ? 2.354 1.976 -12.332 1.00 95.38 198 LEU A CA 1
ATOM 1462 C C . LEU A 1 198 ? 1.841 0.994 -13.389 1.00 95.38 198 LEU A C 1
ATOM 1464 O O . LEU A 1 198 ? 2.435 0.905 -14.462 1.00 95.38 198 LEU A O 1
ATOM 1468 N N . THR A 1 199 ? 0.738 0.293 -13.103 1.00 94.25 199 THR A N 1
ATOM 1469 C CA . THR A 1 199 ? 0.096 -0.625 -14.060 1.00 94.25 199 THR A CA 1
ATOM 1470 C C . THR A 1 199 ? -0.304 0.129 -15.329 1.00 94.25 199 THR A C 1
ATOM 1472 O O . THR A 1 199 ? 0.146 -0.238 -16.410 1.00 94.25 199 THR A O 1
ATOM 1475 N N . GLU A 1 200 ? -1.045 1.233 -15.187 1.00 92.44 200 GLU A N 1
ATOM 1476 C CA . GLU A 1 200 ? -1.509 2.100 -16.281 1.00 92.44 200 GLU A CA 1
ATOM 1477 C C . GLU A 1 200 ? -0.343 2.558 -17.181 1.00 92.44 200 GLU A C 1
ATOM 1479 O O . GLU A 1 200 ? -0.373 2.348 -18.397 1.00 92.44 200 GLU A O 1
ATOM 1484 N N . ARG A 1 201 ? 0.736 3.092 -16.585 1.00 91.06 201 ARG A N 1
ATOM 1485 C CA . ARG A 1 201 ? 1.936 3.525 -17.327 1.00 91.06 201 ARG A CA 1
ATOM 1486 C C . ARG A 1 201 ? 2.694 2.371 -17.983 1.00 91.06 201 ARG A C 1
ATOM 1488 O O . ARG A 1 201 ? 3.264 2.567 -19.0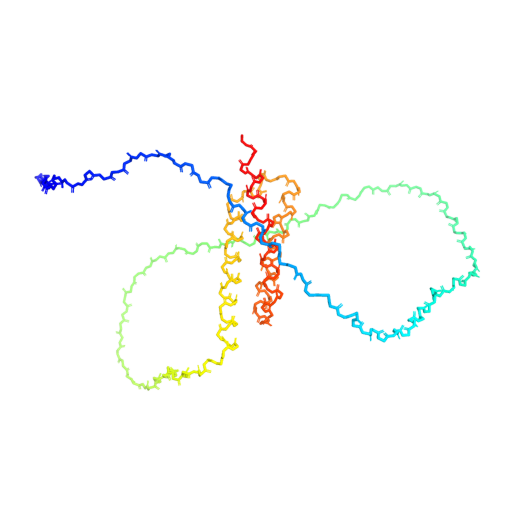49 1.00 91.06 201 ARG A O 1
ATOM 1495 N N . SER A 1 202 ? 2.708 1.183 -17.375 1.00 87.62 202 SER A N 1
ATOM 1496 C CA . SER A 1 202 ? 3.340 -0.001 -17.974 1.00 87.62 202 SER A CA 1
ATOM 1497 C C . SER A 1 202 ? 2.546 -0.561 -19.158 1.00 87.62 202 SER A C 1
ATOM 1499 O O . SER A 1 202 ? 3.146 -1.035 -20.117 1.00 87.62 202 SER A O 1
ATOM 1501 N N . SER A 1 203 ? 1.211 -0.459 -19.128 1.00 83.12 203 SER A N 1
ATOM 1502 C CA . SER A 1 203 ? 0.340 -0.910 -20.220 1.00 83.12 203 SER A CA 1
ATOM 1503 C C . SER A 1 203 ? 0.277 0.055 -21.406 1.00 83.12 203 SER A C 1
ATOM 1505 O O . SER A 1 203 ? 0.029 -0.384 -22.521 1.00 83.12 203 SER A O 1
ATOM 1507 N N . GLY A 1 204 ? 0.509 1.354 -21.187 1.00 74.12 204 GLY A N 1
ATOM 1508 C CA . GLY A 1 204 ? 0.460 2.387 -22.232 1.00 74.12 204 GLY A CA 1
ATOM 1509 C C . GLY A 1 204 ? 1.764 2.596 -23.015 1.00 74.12 204 GLY A C 1
ATOM 1510 O O . GLY A 1 204 ? 1.891 3.612 -23.688 1.00 74.12 204 GLY A O 1
ATOM 1511 N N . SER A 1 205 ? 2.743 1.694 -22.885 1.00 59.38 205 SER A N 1
ATOM 1512 C CA . SER A 1 205 ? 4.080 1.799 -23.497 1.00 59.38 205 SER A CA 1
ATOM 1513 C C . SER A 1 205 ? 4.331 0.732 -24.580 1.00 59.38 205 SER A C 1
ATOM 1515 O O . SER A 1 205 ? 5.471 0.289 -24.749 1.00 59.38 205 SER A O 1
ATOM 1517 N N . VAL A 1 206 ? 3.268 0.297 -25.269 1.00 44.72 206 VAL A N 1
ATOM 1518 C CA . VAL A 1 206 ? 3.281 -0.692 -26.366 1.00 44.72 206 VAL A CA 1
ATOM 1519 C C . VAL A 1 206 ? 2.905 -0.007 -27.674 1.00 44.72 206 VAL A C 1
ATOM 1521 O O . VAL A 1 206 ? 1.877 0.703 -27.659 1.00 44.72 206 VAL A O 1
#

Secondary structure (DSSP, 8-state):
---PPP---------------------------------------PPP---PPPPP---------------------------PPPPP----------------------------------HHHHHHHHHHHHHHHHHHHHHHHHHTS-GGGS-HHHHHHHHHHHHHHHHHHHHHHTT-HHHHHHHHHHHHHHHHHHHHHHHT--

Sequence (206 aa):
MPARILRACALGVLLGGGVLLGAGCATRSRAETRAPVAEPLRVPNVPPRVIAGPPEPEASLPTDTIDVTATEAPPATETASTRKPQPKSERNTAAAKPPATPPGPTEAATETKPEGESILSTPETVNDKEMERKIRETMRRAGTHLKNLNFATLNDNAKKDYTNAQSFLRQAETALANRNLSLASDQADKAEKLARGLTERSSGSV